Protein AF-A0AAU9IAW3-F1 (afdb_monomer)

Mean predicted aligned error: 14.08 Å

Structure (mmCIF, N/CA/C/O backbone):
data_AF-A0AAU9IAW3-F1
#
_entry.id   AF-A0AAU9IAW3-F1
#
loop_
_atom_site.group_PDB
_atom_site.id
_atom_site.type_symbol
_atom_site.label_atom_id
_atom_site.label_alt_id
_atom_site.label_comp_id
_atom_site.label_asym_id
_atom_site.label_entity_id
_atom_site.label_seq_id
_atom_site.pdbx_PDB_ins_code
_atom_site.Cartn_x
_atom_site.Cartn_y
_atom_site.Cartn_z
_atom_site.occupancy
_atom_site.B_iso_or_equiv
_atom_site.auth_seq_id
_atom_site.auth_comp_id
_atom_site.auth_asym_id
_atom_site.auth_atom_id
_atom_site.pdbx_PDB_model_num
ATOM 1 N N . MET A 1 1 ? 11.447 -13.764 11.258 1.00 43.62 1 MET A N 1
ATOM 2 C CA . MET A 1 1 ? 10.680 -13.722 9.987 1.00 43.62 1 MET A CA 1
ATOM 3 C C . MET A 1 1 ? 11.440 -12.984 8.885 1.00 43.62 1 MET A C 1
ATOM 5 O O . MET A 1 1 ? 11.682 -13.593 7.856 1.00 43.62 1 MET A O 1
ATOM 9 N N . LEU A 1 2 ? 11.909 -11.750 9.123 1.00 33.25 2 LEU A N 1
ATOM 10 C CA . LEU A 1 2 ? 12.769 -10.991 8.192 1.00 33.25 2 LEU A CA 1
ATOM 11 C C . LEU A 1 2 ? 14.075 -11.715 7.809 1.00 33.25 2 LEU A C 1
ATOM 13 O O . LEU A 1 2 ? 14.436 -11.732 6.640 1.00 33.25 2 LEU A O 1
ATOM 17 N N . LEU A 1 3 ? 14.734 -12.399 8.754 1.00 39.84 3 LEU A N 1
ATOM 18 C CA . LEU A 1 3 ? 15.974 -13.137 8.463 1.00 39.84 3 LEU A CA 1
ATOM 19 C C . LEU A 1 3 ? 15.761 -14.319 7.496 1.00 39.84 3 LEU A C 1
ATOM 21 O O . LEU A 1 3 ? 16.549 -14.525 6.581 1.00 39.84 3 LEU A O 1
ATOM 25 N N . ASN A 1 4 ? 14.652 -15.053 7.646 1.00 42.66 4 ASN A N 1
ATOM 26 C CA . ASN A 1 4 ? 14.292 -16.148 6.735 1.00 42.66 4 ASN A CA 1
ATOM 27 C C . ASN A 1 4 ? 13.912 -15.629 5.342 1.00 42.66 4 ASN A C 1
ATOM 29 O O . ASN A 1 4 ? 14.132 -16.323 4.356 1.00 42.66 4 ASN A O 1
ATOM 33 N N . PHE A 1 5 ? 13.383 -14.405 5.258 1.00 49.00 5 PHE A N 1
ATOM 34 C CA . PHE A 1 5 ? 13.078 -13.736 3.996 1.00 49.00 5 PHE A CA 1
ATOM 35 C C . PHE A 1 5 ? 14.359 -13.294 3.265 1.00 49.00 5 PHE A C 1
ATOM 37 O O . PHE A 1 5 ? 14.495 -13.544 2.073 1.00 49.00 5 PHE A O 1
ATOM 44 N N . ILE A 1 6 ? 15.350 -12.758 3.988 1.00 57.38 6 ILE A N 1
ATOM 45 C CA . ILE A 1 6 ? 16.665 -12.392 3.426 1.00 57.38 6 ILE A CA 1
ATOM 46 C C . ILE A 1 6 ? 17.441 -13.639 2.963 1.00 57.38 6 ILE A C 1
ATOM 48 O O . ILE A 1 6 ? 18.022 -13.648 1.881 1.00 57.38 6 ILE A O 1
ATOM 52 N N . ILE A 1 7 ? 17.411 -14.728 3.740 1.00 61.44 7 ILE A N 1
ATOM 53 C CA . ILE A 1 7 ? 18.044 -16.002 3.350 1.00 61.44 7 ILE A CA 1
ATOM 54 C C . ILE A 1 7 ? 17.347 -16.612 2.121 1.00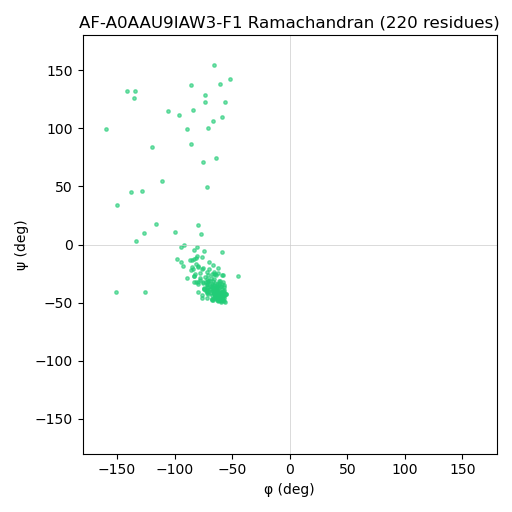 61.44 7 ILE A C 1
ATOM 56 O O . ILE A 1 7 ? 18.011 -17.202 1.264 1.00 61.44 7 ILE A O 1
ATOM 60 N N . PHE A 1 8 ? 16.026 -16.450 2.000 1.00 64.12 8 PHE A N 1
ATOM 61 C CA . PHE A 1 8 ? 15.272 -16.874 0.821 1.00 64.12 8 PHE A CA 1
ATOM 62 C C . PHE A 1 8 ? 15.682 -16.083 -0.430 1.00 64.12 8 PHE A C 1
ATOM 64 O O . PHE A 1 8 ? 15.975 -16.706 -1.447 1.00 64.12 8 PHE A O 1
ATOM 71 N N . GLU A 1 9 ? 15.805 -14.754 -0.335 1.00 60.28 9 GLU A N 1
ATOM 72 C CA . GLU A 1 9 ? 16.269 -13.866 -1.419 1.00 60.28 9 GLU A CA 1
ATOM 73 C C . GLU A 1 9 ? 17.670 -14.246 -1.932 1.00 60.28 9 GLU A C 1
ATOM 75 O O . GLU A 1 9 ? 17.872 -14.441 -3.133 1.00 60.28 9 GLU A O 1
ATOM 80 N N . ILE A 1 10 ? 18.629 -14.474 -1.025 1.00 63.25 10 ILE A N 1
ATOM 81 C CA . ILE A 1 10 ? 20.007 -14.849 -1.395 1.00 63.25 10 ILE A CA 1
ATOM 82 C C . ILE A 1 10 ? 20.042 -16.210 -2.111 1.00 63.25 10 ILE A C 1
ATOM 84 O O . ILE A 1 10 ? 20.788 -16.404 -3.076 1.00 63.25 10 ILE A O 1
ATOM 88 N N . LYS A 1 11 ? 19.218 -17.170 -1.669 1.00 63.62 11 LYS A N 1
ATOM 89 C CA . LYS A 1 11 ? 19.145 -18.505 -2.280 1.00 63.62 11 LYS A CA 1
ATOM 90 C C . LYS A 1 11 ? 18.445 -18.474 -3.643 1.00 63.62 11 LYS A C 1
ATOM 92 O O . LYS A 1 11 ? 18.824 -19.234 -4.535 1.00 63.62 11 LYS A O 1
ATOM 97 N N . TRP A 1 12 ? 17.474 -17.579 -3.822 1.00 51.69 12 TRP A N 1
ATOM 98 C CA . TRP A 1 12 ? 16.759 -17.378 -5.084 1.00 51.69 12 TRP A CA 1
ATOM 99 C C . TRP A 1 12 ? 17.643 -16.722 -6.154 1.00 51.69 12 TRP A C 1
ATOM 101 O O . TRP A 1 12 ? 17.655 -17.176 -7.299 1.00 51.69 12 TRP A O 1
ATOM 111 N N . TYR A 1 13 ? 18.462 -15.737 -5.767 1.00 47.00 13 TYR A N 1
ATOM 112 C CA . TYR A 1 13 ? 19.412 -15.041 -6.647 1.00 47.00 13 TYR A CA 1
ATOM 113 C C . TYR A 1 13 ? 20.416 -15.991 -7.326 1.00 47.00 13 TYR A C 1
ATOM 115 O O . TYR A 1 13 ? 20.780 -15.821 -8.489 1.00 47.00 13 TYR A O 1
ATOM 123 N N . LYS A 1 14 ? 20.836 -17.050 -6.620 1.00 51.84 14 LYS A N 1
ATOM 124 C CA . LYS A 1 14 ? 21.802 -18.033 -7.137 1.00 51.84 14 LYS A CA 1
ATOM 125 C C . LYS A 1 14 ? 21.193 -19.012 -8.154 1.00 51.84 14 LYS A C 1
ATOM 127 O O . LYS A 1 14 ? 21.923 -19.596 -8.949 1.00 51.84 14 LYS A O 1
ATOM 132 N N . ILE A 1 15 ? 19.868 -19.179 -8.152 1.00 53.34 15 ILE A N 1
ATOM 133 C CA . ILE A 1 15 ? 19.137 -20.126 -9.012 1.00 53.34 15 ILE A CA 1
ATOM 134 C C . ILE A 1 15 ? 18.724 -19.504 -10.355 1.00 53.34 15 ILE A C 1
ATOM 136 O O . ILE A 1 15 ? 18.657 -20.204 -11.366 1.00 53.34 15 ILE A O 1
ATOM 140 N N . THR A 1 16 ? 18.498 -18.192 -10.407 1.00 50.12 16 THR A N 1
ATOM 141 C CA . THR A 1 16 ? 18.016 -17.498 -11.613 1.00 50.12 16 THR A CA 1
ATOM 142 C C . THR A 1 16 ? 19.099 -17.157 -12.638 1.00 50.12 16 THR A C 1
ATOM 144 O O . THR A 1 16 ? 18.772 -16.936 -13.803 1.00 50.12 16 THR A O 1
ATOM 147 N N . SER A 1 17 ? 20.381 -17.189 -12.261 1.00 47.53 17 SER A N 1
ATOM 148 C CA . SER A 1 17 ? 21.512 -16.860 -13.149 1.00 47.53 17 SER A CA 1
ATOM 149 C C . SER A 1 17 ? 21.726 -17.864 -14.307 1.00 47.53 17 SER A C 1
ATOM 151 O O . SER A 1 17 ? 22.209 -17.499 -15.375 1.00 47.53 17 SER A O 1
ATOM 153 N N . SER A 1 18 ? 21.302 -19.128 -14.169 1.00 52.31 18 SER A N 1
ATOM 154 C CA . SER A 1 18 ? 21.698 -20.203 -15.105 1.00 52.31 18 SER A CA 1
ATOM 155 C C . SER A 1 18 ? 20.744 -20.440 -16.298 1.00 52.31 18 SER A C 1
ATOM 157 O O . SER A 1 18 ? 20.995 -21.279 -17.157 1.00 52.31 18 SER A O 1
ATOM 159 N N . TYR A 1 19 ? 19.640 -19.697 -16.408 1.00 49.28 19 TYR A N 1
ATOM 160 C CA . TYR A 1 19 ? 18.479 -20.116 -17.211 1.00 49.28 19 TYR A CA 1
ATOM 161 C C . TYR A 1 19 ? 17.997 -19.044 -18.220 1.00 49.28 19 TYR A C 1
ATOM 163 O O . TYR A 1 19 ? 16.810 -18.745 -18.343 1.00 49.28 19 TYR A O 1
ATOM 171 N N . SER A 1 20 ? 18.926 -18.432 -18.962 1.00 64.00 20 SER A N 1
ATOM 172 C CA . SER A 1 20 ? 18.731 -17.082 -19.533 1.00 64.00 20 SER A CA 1
ATOM 173 C C . SER A 1 20 ? 17.985 -16.953 -20.887 1.00 64.00 20 SER A C 1
ATOM 175 O O . SER A 1 20 ? 17.517 -15.864 -21.213 1.00 64.00 20 SER A O 1
ATOM 177 N N . TYR A 1 21 ? 17.752 -18.008 -21.682 1.00 48.78 21 TYR A N 1
ATOM 178 C CA . TYR A 1 21 ? 17.1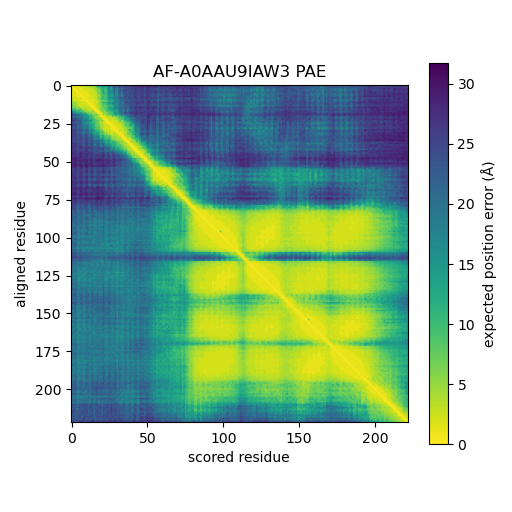23 -17.828 -23.020 1.00 48.78 21 TYR A CA 1
ATOM 179 C C . TYR A 1 21 ? 15.865 -18.665 -23.287 1.00 48.78 21 TYR A C 1
ATOM 181 O O . TYR A 1 21 ? 14.875 -18.130 -23.787 1.00 48.78 21 TYR A O 1
ATOM 189 N N . LYS A 1 22 ? 15.807 -19.943 -22.883 1.00 47.16 22 LYS A N 1
ATOM 190 C CA . LYS A 1 22 ? 14.588 -20.769 -23.068 1.00 47.16 22 LYS A CA 1
ATOM 191 C C . LYS A 1 22 ? 13.417 -20.347 -22.173 1.00 47.16 22 LYS A C 1
ATOM 193 O O . LYS A 1 22 ? 12.261 -20.635 -22.491 1.00 47.16 22 LYS A O 1
ATOM 198 N N . ILE A 1 23 ? 13.698 -19.642 -21.078 1.00 54.25 23 ILE A N 1
ATOM 199 C CA . ILE A 1 23 ? 12.670 -19.162 -20.160 1.00 54.25 23 ILE A CA 1
ATOM 200 C C . ILE A 1 23 ? 12.046 -17.850 -20.625 1.00 54.25 23 ILE A C 1
ATOM 202 O O . ILE A 1 23 ? 10.857 -17.714 -20.411 1.00 54.25 23 ILE A O 1
ATOM 206 N N . LYS A 1 24 ? 12.705 -16.964 -21.387 1.00 48.34 24 LYS A N 1
ATOM 207 C CA . LYS A 1 24 ? 12.058 -15.727 -21.888 1.00 48.34 24 LYS A CA 1
ATOM 208 C C . LYS A 1 24 ? 10.767 -16.007 -22.687 1.00 48.34 24 LYS A C 1
ATOM 210 O O . LYS A 1 24 ? 9.734 -15.396 -22.424 1.00 48.34 24 LYS A O 1
ATOM 215 N N . ALA A 1 25 ? 10.764 -17.019 -23.562 1.00 52.12 25 ALA A N 1
ATOM 216 C CA . ALA A 1 25 ? 9.574 -17.413 -24.333 1.00 52.12 25 ALA A CA 1
ATOM 217 C C . ALA A 1 25 ? 8.520 -18.181 -23.505 1.00 52.12 25 ALA A C 1
ATOM 219 O O . ALA A 1 25 ? 7.314 -18.046 -23.735 1.00 52.12 25 ALA A O 1
ATOM 220 N N . ARG A 1 26 ? 8.954 -18.979 -22.517 1.00 53.78 26 ARG A N 1
ATOM 221 C CA . ARG A 1 26 ? 8.043 -19.683 -21.598 1.00 53.78 26 ARG A CA 1
ATOM 222 C C . ARG A 1 26 ? 7.483 -18.764 -20.515 1.00 53.78 26 ARG A C 1
ATOM 224 O O . ARG A 1 26 ? 6.345 -18.978 -20.125 1.00 53.78 26 ARG A O 1
ATOM 231 N N . LEU A 1 27 ? 8.214 -17.735 -20.087 1.00 46.06 27 LEU A N 1
ATOM 232 C CA . LEU A 1 27 ? 7.797 -16.765 -19.081 1.00 46.06 27 LEU A CA 1
ATOM 233 C C . LEU A 1 27 ? 6.866 -15.717 -19.679 1.00 46.06 27 LEU A C 1
ATOM 235 O O . LEU A 1 27 ? 5.932 -15.355 -18.997 1.00 46.06 27 LEU A O 1
ATOM 239 N N . ILE A 1 28 ? 7.000 -15.321 -20.952 1.00 54.69 28 ILE A N 1
ATOM 240 C CA . ILE A 1 28 ? 5.956 -14.543 -21.656 1.00 54.69 28 ILE A CA 1
ATOM 241 C C . ILE A 1 28 ? 4.661 -15.362 -21.785 1.00 54.69 28 ILE A C 1
ATOM 243 O O . ILE A 1 28 ? 3.568 -14.846 -21.541 1.00 54.69 28 ILE A O 1
ATOM 247 N N . LYS A 1 29 ? 4.767 -16.669 -22.080 1.00 49.44 29 LYS A N 1
ATOM 248 C CA . LYS A 1 29 ? 3.614 -17.584 -22.030 1.00 49.44 29 LYS A CA 1
ATOM 249 C C . LYS A 1 29 ? 3.073 -17.736 -20.606 1.00 49.44 29 LYS A C 1
ATOM 251 O O . LYS A 1 29 ? 1.862 -17.686 -20.441 1.00 49.44 29 LYS A O 1
ATOM 256 N N . LEU A 1 30 ? 3.920 -17.843 -19.580 1.00 47.34 30 LEU A N 1
ATOM 257 C CA . LEU A 1 30 ? 3.506 -17.944 -18.175 1.00 47.34 30 LEU A CA 1
ATOM 258 C C . LEU A 1 30 ? 2.988 -16.624 -17.601 1.00 47.34 30 LEU A C 1
ATOM 260 O O . LEU A 1 30 ? 2.106 -16.668 -16.765 1.00 47.34 30 LEU A O 1
ATOM 264 N N . PHE A 1 31 ? 3.428 -15.465 -18.085 1.00 45.28 31 PHE A N 1
ATOM 265 C CA . PHE A 1 31 ? 2.862 -14.156 -17.754 1.00 45.28 31 PHE A CA 1
ATOM 266 C C . PHE A 1 31 ? 1.492 -14.004 -18.416 1.00 45.28 31 PHE A C 1
ATOM 268 O O . PHE A 1 31 ? 0.551 -13.533 -17.780 1.00 45.28 31 PHE A O 1
ATOM 275 N N . SER A 1 32 ? 1.333 -14.540 -19.636 1.00 46.69 32 SER A N 1
ATOM 276 C CA . SER A 1 32 ? 0.016 -14.816 -20.215 1.00 46.69 32 SER A CA 1
ATOM 277 C C . SER A 1 32 ? -0.800 -15.793 -19.364 1.00 46.69 32 SER A C 1
ATOM 279 O O . SER A 1 32 ? -1.999 -15.567 -19.272 1.00 46.69 32 SER A O 1
ATOM 281 N N . TYR A 1 33 ? -0.199 -16.801 -18.704 1.00 41.78 33 TYR A N 1
ATOM 282 C CA . TYR A 1 33 ? -0.879 -17.738 -17.787 1.00 41.78 33 TYR A CA 1
ATOM 283 C C . TYR A 1 33 ? -1.175 -17.175 -16.385 1.00 41.78 33 TYR A C 1
ATOM 285 O O . TYR A 1 33 ? -2.199 -17.530 -15.817 1.00 41.78 33 TYR A O 1
ATOM 293 N N . SER A 1 34 ? -0.388 -16.241 -15.852 1.00 41.09 34 SER A N 1
ATOM 294 C CA . SER A 1 34 ? -0.680 -15.514 -14.608 1.00 41.09 34 SER A CA 1
ATOM 295 C C . SER A 1 34 ? -1.777 -14.472 -14.843 1.00 41.09 34 SER A C 1
ATOM 297 O O . SER A 1 34 ? -2.711 -14.380 -14.049 1.00 41.09 34 SER A O 1
ATOM 299 N N . PHE A 1 35 ? -1.790 -13.814 -16.013 1.00 41.25 35 PHE A N 1
ATOM 300 C CA . PHE A 1 35 ? -2.990 -13.136 -16.527 1.00 41.25 35 PHE A CA 1
ATOM 301 C C . PHE A 1 35 ? -4.130 -14.124 -16.847 1.00 41.25 35 PHE A C 1
ATOM 303 O O . PHE A 1 35 ? -5.301 -13.752 -16.787 1.00 41.25 35 PHE A O 1
ATOM 310 N N . PHE A 1 36 ? -3.831 -15.397 -17.139 1.00 37.56 36 PHE A N 1
ATOM 311 C CA . PHE A 1 36 ? -4.834 -16.451 -17.337 1.00 37.56 36 PHE A CA 1
ATOM 312 C C . PHE A 1 36 ? -5.380 -17.018 -16.022 1.00 37.56 36 PHE A C 1
ATOM 314 O O . PHE A 1 36 ? -6.481 -17.546 -16.035 1.00 37.56 36 PHE A O 1
ATOM 321 N N . CYS A 1 37 ? -4.697 -16.841 -14.891 1.00 35.31 37 CYS A N 1
ATOM 322 C CA . CYS A 1 37 ? -5.239 -17.108 -13.557 1.00 35.31 37 CYS A CA 1
ATOM 323 C C . CYS A 1 37 ? -6.142 -15.948 -13.079 1.00 35.31 37 CYS A C 1
ATOM 325 O O . CYS A 1 37 ? -7.035 -16.139 -12.257 1.00 35.31 37 CYS A O 1
ATOM 327 N N . VAL A 1 38 ? -6.013 -14.767 -13.704 1.00 39.00 38 VAL A N 1
ATOM 328 C CA . VAL A 1 38 ? -6.994 -13.664 -13.640 1.00 39.00 38 VAL A CA 1
ATOM 329 C C . VAL A 1 38 ? -8.122 -13.816 -14.686 1.00 39.00 38 VAL A C 1
ATOM 331 O O . VAL A 1 38 ? -9.226 -13.306 -14.488 1.00 39.00 38 VAL A O 1
ATOM 334 N N . LYS A 1 39 ? -7.932 -14.576 -15.777 1.00 33.34 39 LYS A N 1
ATOM 335 C CA . LYS A 1 39 ? -9.000 -14.845 -16.767 1.00 33.34 39 LYS A CA 1
ATOM 336 C C . LYS A 1 39 ? -10.236 -15.591 -16.241 1.00 33.34 39 LYS A C 1
ATOM 338 O O . LYS A 1 39 ? -11.313 -15.238 -16.727 1.00 33.34 39 LYS A O 1
ATOM 343 N N . PRO A 1 40 ? -10.192 -16.544 -15.285 1.00 39.41 40 PRO A N 1
ATOM 344 C CA . PRO A 1 40 ? -11.424 -17.104 -14.733 1.00 39.41 40 PRO A CA 1
ATOM 345 C C . PRO A 1 40 ? -12.228 -16.057 -13.950 1.00 39.41 40 PRO A C 1
ATOM 347 O O . PRO A 1 40 ? -13.448 -16.163 -13.898 1.00 39.41 40 PRO A O 1
ATOM 350 N N . TYR A 1 41 ? -11.589 -14.995 -13.443 1.00 39.75 41 TYR A N 1
ATOM 351 C CA . TYR A 1 41 ? -12.274 -13.889 -12.764 1.00 39.75 41 TYR A CA 1
ATOM 352 C C . TYR A 1 41 ? -12.872 -12.845 -13.723 1.00 39.75 41 TYR A C 1
ATOM 354 O O . TYR A 1 41 ? -13.871 -12.211 -13.393 1.00 39.75 41 TYR A O 1
ATOM 362 N N . LEU A 1 42 ? -12.332 -12.705 -14.937 1.00 41.81 42 LEU A N 1
ATOM 363 C CA . LEU A 1 42 ? -12.903 -11.853 -15.994 1.00 41.81 42 LEU A CA 1
ATOM 364 C C . LEU A 1 42 ? -14.030 -12.531 -16.790 1.00 41.81 42 LEU A C 1
ATOM 366 O O . LEU A 1 42 ? -14.759 -11.853 -17.509 1.00 41.81 42 LEU A O 1
ATOM 370 N N . LYS A 1 43 ? -14.219 -13.850 -16.649 1.00 37.12 43 LYS A N 1
ATOM 371 C CA . LYS A 1 43 ? -15.255 -14.607 -17.376 1.00 37.12 43 LYS A CA 1
ATOM 372 C C . LYS A 1 43 ? -16.674 -14.412 -16.813 1.00 37.12 43 LYS A C 1
ATOM 374 O O . LYS A 1 43 ? -17.635 -14.763 -17.487 1.00 37.12 43 LYS A O 1
ATOM 379 N N . PHE A 1 44 ? -16.806 -13.789 -15.638 1.00 43.91 44 PHE A N 1
ATOM 380 C CA . PHE A 1 44 ? -18.085 -13.319 -15.082 1.00 43.91 44 PHE A CA 1
ATOM 381 C C . PHE A 1 44 ? -18.387 -11.841 -15.390 1.00 43.91 44 PHE A C 1
ATOM 383 O O . PHE A 1 44 ? -19.459 -11.347 -15.039 1.00 43.91 44 PHE A O 1
ATOM 390 N N . TYR A 1 45 ? -17.484 -11.124 -16.072 1.00 41.81 45 TYR A N 1
ATOM 391 C CA . TYR A 1 45 ? -17.757 -9.768 -16.541 1.00 41.81 45 TYR A CA 1
ATOM 392 C C . TYR A 1 45 ? -18.387 -9.839 -17.937 1.00 41.81 45 TYR A C 1
ATOM 394 O O . TYR A 1 45 ? -17.719 -10.070 -18.945 1.00 41.81 45 TYR A O 1
ATOM 402 N N . ASN A 1 46 ? -19.715 -9.722 -17.964 1.00 42.12 46 ASN A N 1
ATOM 403 C CA . ASN A 1 46 ? -20.560 -9.912 -19.136 1.00 42.12 46 ASN A CA 1
ATOM 404 C C . ASN A 1 46 ? -20.092 -9.084 -20.358 1.00 42.12 46 ASN A C 1
ATOM 406 O O . ASN A 1 46 ? -19.635 -7.942 -20.264 1.00 42.12 46 ASN A O 1
ATOM 410 N N . LYS A 1 47 ? -20.228 -9.712 -21.525 1.00 43.28 47 LYS A N 1
ATOM 411 C CA . LYS A 1 47 ? -19.676 -9.425 -22.855 1.00 43.28 47 LYS A CA 1
ATOM 412 C C . LYS A 1 47 ? -20.313 -8.193 -23.527 1.00 43.28 47 LYS A C 1
ATOM 414 O O . LYS A 1 47 ? -20.738 -8.282 -24.676 1.00 43.28 47 LYS A O 1
ATOM 419 N N . LYS A 1 48 ? -20.417 -7.040 -22.844 1.00 42.72 48 LYS A N 1
ATOM 420 C CA . LYS A 1 48 ? -21.069 -5.847 -23.435 1.00 42.72 48 LYS A CA 1
ATOM 421 C C . LYS A 1 48 ? -20.579 -4.463 -22.985 1.00 42.72 48 LYS A C 1
ATOM 423 O O . LYS A 1 48 ? -21.366 -3.526 -22.964 1.00 42.72 48 LYS A O 1
ATOM 428 N N . SER A 1 49 ? -19.295 -4.266 -22.682 1.00 44.62 49 SER A N 1
ATOM 429 C CA . SER A 1 49 ? -18.739 -2.899 -22.691 1.00 44.62 49 SER A CA 1
ATOM 430 C C . SER A 1 49 ? -17.221 -2.906 -22.823 1.00 44.62 49 SER A C 1
ATOM 432 O O . SER A 1 49 ? -16.502 -3.142 -21.857 1.00 44.62 49 SER A O 1
ATOM 434 N N . LYS A 1 50 ? -16.725 -2.685 -24.044 1.00 48.25 50 LYS A N 1
ATOM 435 C CA . LYS A 1 50 ? -15.292 -2.748 -24.377 1.00 48.25 50 LYS A CA 1
ATOM 436 C C . LYS A 1 50 ? -14.697 -1.414 -24.846 1.00 48.25 50 LYS A C 1
ATOM 438 O O . LYS A 1 50 ? -13.637 -1.430 -25.456 1.00 48.25 50 LYS A O 1
ATOM 443 N N . LYS A 1 51 ? -15.343 -0.264 -24.594 1.00 48.28 51 LYS A N 1
ATOM 444 C CA . LYS A 1 51 ? -14.860 1.030 -25.134 1.00 48.28 51 LYS A CA 1
ATOM 445 C C . LYS A 1 51 ? -14.781 2.233 -24.178 1.00 48.28 51 LYS A C 1
ATOM 447 O O . LYS A 1 51 ? -14.344 3.284 -24.619 1.00 48.28 51 LYS A O 1
ATOM 452 N N . TYR A 1 52 ? -15.079 2.099 -22.879 1.00 43.41 52 TYR A N 1
ATOM 453 C CA . TYR A 1 52 ? -15.004 3.233 -21.926 1.00 43.41 52 TYR A CA 1
ATOM 454 C C . TYR A 1 52 ? -14.387 2.861 -20.561 1.00 43.41 52 TYR A C 1
ATOM 456 O O . TYR A 1 52 ? -14.915 3.207 -19.504 1.00 43.41 52 TYR A O 1
ATOM 464 N N . LEU A 1 53 ? -13.269 2.126 -20.577 1.00 52.44 53 LEU A N 1
ATOM 465 C CA . LEU A 1 53 ? -12.658 1.504 -19.390 1.00 52.44 53 LEU A CA 1
ATOM 466 C C . LEU A 1 53 ? -11.754 2.437 -18.548 1.00 52.44 53 LEU A C 1
ATOM 468 O O . LEU A 1 53 ? -11.308 2.030 -17.484 1.00 52.44 53 LEU A O 1
ATOM 472 N N . ASN A 1 54 ? -11.500 3.685 -18.956 1.00 61.25 54 ASN A N 1
ATOM 473 C CA . ASN A 1 54 ? -10.327 4.409 -18.432 1.00 61.25 54 ASN A CA 1
ATOM 474 C C . ASN A 1 54 ? -10.561 5.396 -17.273 1.00 61.25 54 ASN A C 1
ATOM 476 O O . ASN A 1 54 ? -9.592 5.799 -16.645 1.00 61.25 54 ASN A O 1
ATOM 480 N N . PHE A 1 55 ? -11.793 5.776 -16.915 1.00 50.72 55 PHE A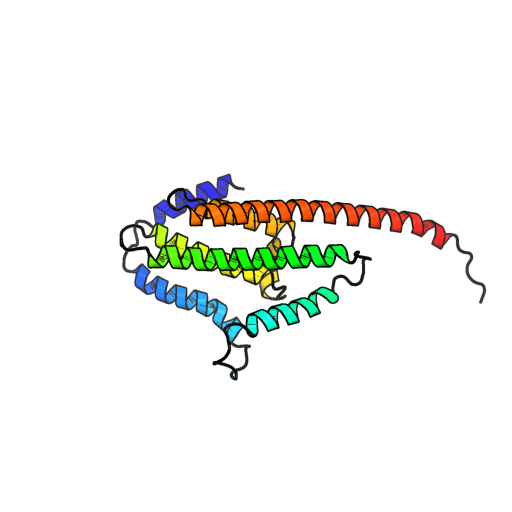 N 1
ATOM 481 C CA . PHE A 1 55 ? -11.982 6.706 -15.777 1.00 50.72 55 PHE A CA 1
ATOM 482 C C . PHE A 1 55 ? -13.311 6.532 -15.047 1.00 50.72 55 PHE A C 1
ATOM 484 O O . PHE A 1 55 ? -13.366 6.493 -13.818 1.00 50.72 55 PHE A O 1
ATOM 491 N N . ARG A 1 56 ? -14.399 6.312 -15.796 1.00 55.38 56 ARG A N 1
ATOM 492 C CA . ARG A 1 56 ? -15.714 6.025 -15.208 1.00 55.38 56 ARG A CA 1
ATOM 493 C C . ARG A 1 56 ? -15.741 4.723 -14.422 1.00 55.38 56 ARG A C 1
ATOM 495 O O . ARG A 1 56 ? -16.534 4.634 -13.502 1.00 55.38 56 ARG A O 1
ATOM 502 N N . PHE A 1 57 ? -14.876 3.756 -14.729 1.00 59.62 57 PHE A N 1
ATOM 503 C CA . PHE A 1 57 ? -14.768 2.524 -13.949 1.00 59.62 57 PHE A CA 1
ATOM 504 C C . PHE A 1 57 ? -14.137 2.773 -12.581 1.00 59.62 57 PHE A C 1
ATOM 506 O O . PHE A 1 57 ? -14.660 2.300 -11.585 1.00 59.62 57 PHE A O 1
ATOM 513 N N . ILE A 1 58 ? -13.077 3.583 -12.513 1.00 58.44 58 ILE A N 1
ATOM 514 C CA . ILE A 1 58 ? -12.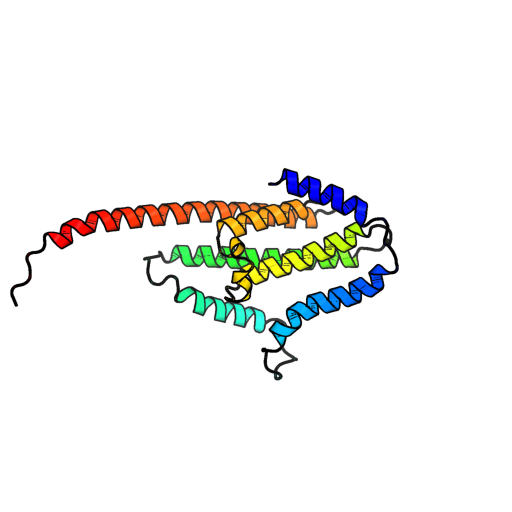457 3.985 -11.244 1.00 58.44 58 ILE A CA 1
ATOM 515 C C . ILE A 1 58 ? -13.445 4.833 -10.439 1.00 58.44 58 ILE A C 1
ATOM 517 O O . ILE A 1 58 ? -13.661 4.559 -9.264 1.00 58.44 58 ILE A O 1
ATOM 521 N N . LEU A 1 59 ? -14.137 5.786 -11.075 1.00 57.88 59 LEU A N 1
ATOM 522 C CA . LEU A 1 59 ? -15.145 6.616 -10.410 1.00 57.88 59 LEU A CA 1
ATOM 523 C C . LEU A 1 59 ? -16.392 5.817 -9.983 1.00 57.88 59 LEU A C 1
ATOM 525 O O . LEU A 1 59 ? -16.957 6.074 -8.923 1.00 57.88 59 LEU A O 1
ATOM 529 N N . ALA A 1 60 ? -16.826 4.838 -10.783 1.00 61.25 60 ALA A N 1
ATOM 530 C CA . ALA A 1 60 ? -17.932 3.939 -10.459 1.00 61.25 60 ALA A CA 1
ATOM 531 C C . ALA A 1 60 ? -17.534 2.940 -9.372 1.00 61.25 60 ALA A C 1
ATOM 533 O O . ALA A 1 60 ? -18.324 2.707 -8.468 1.00 61.25 60 ALA A O 1
ATOM 534 N N . CYS A 1 61 ? -16.307 2.416 -9.385 1.00 54.69 61 CYS A N 1
ATOM 535 C CA . CYS A 1 61 ? -15.760 1.603 -8.302 1.00 54.69 61 CYS A CA 1
ATOM 536 C C . CYS A 1 61 ? -15.608 2.422 -7.017 1.00 54.69 61 CYS A C 1
ATOM 538 O O . CYS A 1 61 ? -15.992 1.934 -5.959 1.00 54.69 61 CYS A O 1
ATOM 540 N N . LEU A 1 62 ? -15.154 3.679 -7.087 1.00 56.47 62 LEU A N 1
ATOM 541 C CA . LEU A 1 62 ? -15.143 4.606 -5.948 1.00 56.47 62 LEU A CA 1
ATOM 542 C C . LEU A 1 62 ? -16.568 4.855 -5.424 1.00 56.47 62 LEU A C 1
ATOM 544 O O . LEU A 1 62 ? -16.797 4.779 -4.216 1.00 56.47 62 LEU A O 1
ATOM 548 N N . ARG A 1 63 ? -17.555 5.067 -6.310 1.00 61.12 63 ARG A N 1
ATOM 549 C CA . ARG A 1 63 ? -18.977 5.223 -5.933 1.00 61.12 63 ARG A CA 1
ATOM 550 C C . ARG A 1 63 ? -19.588 3.947 -5.344 1.00 61.12 63 ARG A C 1
ATOM 552 O O . ARG A 1 63 ? -20.319 4.030 -4.364 1.00 61.12 63 ARG A O 1
ATOM 559 N N . LEU A 1 64 ? -19.278 2.770 -5.884 1.00 55.16 64 LEU A N 1
ATOM 560 C CA . LEU A 1 64 ? -19.769 1.483 -5.377 1.00 55.16 64 LEU A CA 1
ATOM 561 C C . LEU A 1 64 ? -19.094 1.104 -4.048 1.00 55.16 64 LEU A C 1
ATOM 563 O O . LEU A 1 64 ? -19.746 0.560 -3.157 1.00 55.16 64 LEU A O 1
ATOM 567 N N . CYS A 1 65 ? -17.818 1.458 -3.866 1.00 53.19 65 CYS A N 1
ATOM 568 C CA . CYS A 1 65 ? -17.088 1.276 -2.610 1.00 53.19 65 CYS A CA 1
ATOM 569 C C . CYS A 1 65 ? -17.625 2.200 -1.499 1.00 53.19 65 CYS A C 1
ATOM 571 O O . CYS A 1 6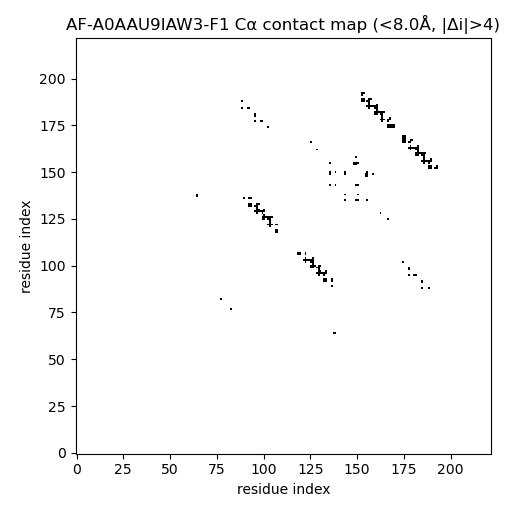5 ? -17.754 1.774 -0.345 1.00 53.19 65 CYS A O 1
ATOM 573 N N . LYS A 1 66 ? -18.049 3.426 -1.855 1.00 51.19 66 LYS A N 1
ATOM 574 C CA . LYS A 1 66 ? -18.763 4.339 -0.945 1.00 51.19 66 LYS A CA 1
ATOM 575 C C . LYS A 1 66 ? -20.038 3.704 -0.375 1.00 51.19 66 LYS A C 1
ATOM 577 O O . LYS A 1 66 ? -20.323 3.896 0.801 1.00 51.19 66 LYS A O 1
ATOM 582 N N . ASN A 1 67 ? -20.761 2.907 -1.169 1.00 47.44 67 ASN A N 1
ATOM 583 C CA . ASN A 1 67 ? -22.059 2.356 -0.766 1.00 47.44 67 ASN A CA 1
ATOM 584 C C . ASN A 1 67 ? -21.953 1.075 0.092 1.00 47.44 67 ASN A C 1
ATOM 586 O O . ASN A 1 67 ? -22.761 0.863 0.989 1.00 47.44 67 ASN A O 1
ATOM 590 N N . ARG A 1 68 ? -20.935 0.223 -0.123 1.00 49.25 68 ARG A N 1
ATOM 591 C CA . ARG A 1 68 ? -20.791 -1.055 0.616 1.00 49.25 68 ARG A CA 1
ATOM 592 C C . ARG A 1 68 ? -20.112 -0.914 1.986 1.00 49.25 68 ARG A C 1
ATOM 594 O O . ARG A 1 68 ? -20.415 -1.686 2.890 1.00 49.25 68 ARG A O 1
ATOM 601 N N . THR A 1 69 ? -19.253 0.091 2.173 1.00 48.88 69 THR A N 1
ATOM 602 C CA . THR A 1 69 ? -18.625 0.377 3.485 1.00 48.88 69 THR A CA 1
ATOM 603 C C . THR A 1 69 ? -19.658 0.858 4.522 1.00 48.88 69 THR A C 1
ATOM 605 O O . THR A 1 69 ? -19.423 0.775 5.722 1.00 48.88 69 THR A O 1
ATOM 608 N N . TYR A 1 70 ? -20.835 1.305 4.072 1.00 44.50 70 TYR A N 1
ATOM 609 C CA . TYR A 1 70 ? -21.900 1.808 4.939 1.00 44.50 70 TYR A CA 1
ATOM 610 C C . TYR A 1 70 ? -22.596 0.710 5.761 1.00 44.50 70 TYR A C 1
ATOM 612 O O . TYR A 1 70 ? -23.108 0.991 6.839 1.00 44.50 70 TYR A O 1
ATOM 620 N N . ASN A 1 71 ? -22.600 -0.541 5.284 1.00 43.88 71 ASN A N 1
ATOM 621 C CA . ASN A 1 71 ? -23.421 -1.593 5.892 1.00 43.88 71 ASN A CA 1
ATOM 622 C C . ASN A 1 71 ? -22.702 -2.420 6.971 1.00 43.88 71 ASN A C 1
ATOM 624 O O . ASN A 1 71 ? -23.371 -3.050 7.778 1.00 43.88 71 ASN A O 1
ATOM 628 N N . HIS A 1 72 ? -21.363 -2.409 7.025 1.00 46.25 72 HIS A N 1
ATOM 629 C CA . HIS A 1 72 ? -20.605 -3.159 8.045 1.00 46.25 72 HIS A CA 1
ATOM 630 C C . HIS A 1 72 ? -20.238 -2.309 9.278 1.00 46.25 72 HIS A C 1
ATOM 632 O O . HIS A 1 72 ? -19.904 -2.855 10.324 1.00 46.25 72 HIS A O 1
ATOM 638 N N . ASN A 1 73 ? -20.342 -0.980 9.190 1.00 45.56 73 ASN A N 1
ATOM 639 C CA . ASN A 1 73 ? -20.042 -0.069 10.303 1.00 45.56 73 ASN A CA 1
ATOM 640 C C . ASN A 1 73 ? -21.304 0.414 11.042 1.00 45.56 73 ASN A C 1
ATOM 642 O O . ASN A 1 73 ? -21.231 1.343 11.837 1.00 45.56 73 ASN A O 1
ATOM 646 N N . LYS A 1 74 ? -22.478 -0.178 10.785 1.00 39.41 74 LYS A N 1
ATOM 647 C CA . LYS A 1 74 ? -23.756 0.290 11.349 1.00 39.41 74 LYS A CA 1
ATOM 648 C C . LYS A 1 74 ? -24.006 -0.146 12.810 1.00 39.41 74 LYS A C 1
ATOM 650 O O . LYS A 1 74 ? -25.143 -0.078 13.251 1.00 39.41 74 LYS A O 1
ATOM 655 N N . MET A 1 75 ? -22.994 -0.585 13.566 1.00 44.56 75 MET A N 1
ATOM 656 C CA . MET A 1 75 ? -23.186 -1.016 14.968 1.00 44.56 75 MET A CA 1
ATOM 657 C C . MET A 1 75 ? -22.283 -0.340 16.006 1.00 44.56 75 MET A C 1
ATOM 659 O O . MET A 1 75 ? -22.313 -0.734 17.159 1.00 44.56 75 MET A O 1
ATOM 663 N N . VAL A 1 76 ? -21.543 0.711 15.650 1.00 51.09 76 VAL A N 1
ATOM 664 C CA . VAL A 1 76 ? -20.799 1.519 16.628 1.00 51.09 76 VAL A CA 1
ATOM 665 C C . VAL A 1 76 ? -20.899 2.986 16.217 1.00 51.09 76 VAL A C 1
ATOM 667 O O . VAL A 1 76 ? -20.715 3.309 15.041 1.00 51.09 76 VAL A O 1
ATOM 670 N N . GLY A 1 77 ? -21.234 3.872 17.157 1.00 45.09 77 GLY A N 1
ATOM 671 C CA . GLY A 1 77 ? -21.394 5.314 16.955 1.00 45.09 77 GLY A CA 1
ATOM 672 C C . GLY A 1 77 ? -20.089 6.011 16.554 1.00 45.09 77 GLY A C 1
ATOM 673 O O . GLY A 1 77 ? -19.474 6.714 17.349 1.00 45.09 77 GLY A O 1
ATOM 674 N N . GLN A 1 78 ? -19.650 5.832 15.307 1.00 52.84 78 GLN A N 1
ATOM 675 C CA . GLN A 1 78 ? -18.491 6.537 14.762 1.00 52.84 78 GLN A CA 1
ATOM 676 C C . GLN A 1 78 ? -18.843 7.998 14.471 1.00 52.84 78 GLN A C 1
ATOM 678 O O . GLN A 1 78 ? -19.824 8.286 13.773 1.00 52.84 78 GLN A O 1
ATOM 683 N N . SER A 1 79 ? -18.017 8.912 14.980 1.00 59.62 79 SER A N 1
ATOM 684 C CA . SER A 1 79 ? -18.158 10.349 14.761 1.00 59.62 79 SER A CA 1
ATOM 685 C C . SER A 1 79 ? -17.937 10.669 13.278 1.00 59.62 79 SER A C 1
ATOM 687 O O . SER A 1 79 ? -17.298 9.921 12.530 1.00 59.62 79 SER A O 1
ATOM 689 N N . LEU A 1 80 ? -18.522 11.772 12.805 1.00 67.31 80 LEU A N 1
ATOM 690 C CA . LEU A 1 80 ? -18.485 12.160 11.390 1.00 67.31 80 LEU A CA 1
ATOM 691 C C . LEU A 1 80 ? -17.044 12.331 10.858 1.00 67.31 80 LEU A C 1
ATOM 693 O O . LEU A 1 80 ? -16.801 12.131 9.663 1.00 67.31 80 LEU A O 1
ATOM 697 N N . ASP A 1 81 ? -16.100 12.655 11.743 1.00 74.69 81 ASP A N 1
ATOM 698 C CA . ASP A 1 81 ? -14.698 12.910 11.413 1.00 74.69 81 ASP A CA 1
ATOM 699 C C . ASP A 1 81 ? -13.932 11.638 11.016 1.00 74.69 81 ASP A C 1
ATOM 701 O O . ASP A 1 81 ? -13.185 11.661 10.033 1.00 74.69 81 ASP A O 1
ATOM 705 N N . ASP A 1 82 ? -14.211 10.485 11.636 1.00 78.12 82 ASP A N 1
ATOM 706 C CA . ASP A 1 82 ? -13.536 9.207 11.330 1.00 78.12 82 ASP A CA 1
ATOM 707 C C . ASP A 1 82 ? -13.714 8.784 9.864 1.00 78.12 82 ASP A C 1
ATOM 709 O O . ASP A 1 82 ? -12.825 8.203 9.223 1.00 78.12 82 ASP A O 1
ATOM 713 N N . LYS A 1 83 ? -14.885 9.101 9.297 1.00 81.50 83 LYS A N 1
ATOM 714 C CA . LYS A 1 83 ? -15.230 8.773 7.908 1.00 81.50 83 LYS A CA 1
ATOM 715 C C . LYS A 1 83 ? -14.391 9.582 6.923 1.00 81.50 83 LYS A C 1
ATOM 717 O O . LYS A 1 83 ? -13.986 9.039 5.892 1.00 81.50 83 LYS A O 1
ATOM 722 N N . ARG A 1 84 ? -14.125 10.858 7.230 1.00 85.88 84 ARG A N 1
ATOM 723 C CA . ARG A 1 84 ? -13.306 11.745 6.389 1.00 85.88 84 ARG A CA 1
ATOM 724 C C . ARG A 1 84 ? -11.855 11.279 6.385 1.00 85.88 84 ARG A C 1
ATOM 726 O O . ARG A 1 84 ? -11.294 11.103 5.306 1.00 85.88 84 ARG A O 1
ATOM 733 N N . PHE A 1 85 ? -11.296 10.972 7.555 1.00 87.25 85 PHE A N 1
ATOM 734 C CA . PHE A 1 85 ? -9.932 10.447 7.670 1.00 87.25 85 PHE A CA 1
ATOM 735 C C . PHE A 1 85 ? -9.755 9.116 6.943 1.00 87.25 85 PHE A C 1
ATOM 737 O O . PHE A 1 85 ? -8.831 8.964 6.146 1.00 87.25 85 PHE A O 1
ATOM 744 N N . THR A 1 86 ? -10.687 8.178 7.124 1.00 86.94 86 THR A N 1
ATOM 745 C CA . THR A 1 86 ? -10.644 6.895 6.410 1.00 86.94 86 THR A CA 1
ATOM 746 C C . THR A 1 86 ? -10.671 7.103 4.894 1.00 86.94 86 THR A C 1
ATOM 748 O O . THR A 1 86 ? -9.940 6.443 4.159 1.00 86.94 86 THR A O 1
ATOM 751 N N . LEU A 1 87 ? -11.499 8.029 4.401 1.00 88.19 87 LEU A N 1
ATOM 752 C CA . LEU A 1 87 ? -11.584 8.340 2.976 1.00 88.19 87 LEU A CA 1
ATOM 753 C C . LEU A 1 87 ? -10.286 8.963 2.445 1.00 88.19 87 LEU A C 1
ATOM 755 O O . LEU A 1 87 ? -9.836 8.565 1.372 1.00 88.19 87 LEU A O 1
ATOM 759 N N . LEU A 1 88 ? -9.667 9.878 3.192 1.00 91.12 88 LEU A N 1
ATOM 760 C CA . LEU A 1 88 ? -8.376 10.466 2.829 1.00 91.12 88 LEU A CA 1
ATOM 761 C C . LEU A 1 88 ? -7.295 9.388 2.708 1.00 91.12 88 LEU A C 1
ATOM 763 O O . LEU A 1 88 ? -6.649 9.290 1.668 1.00 91.12 88 LEU A O 1
ATOM 767 N N . MET A 1 89 ? -7.167 8.516 3.710 1.00 91.56 89 MET A N 1
ATOM 768 C CA . MET A 1 89 ? -6.185 7.424 3.709 1.00 91.56 89 MET A CA 1
ATOM 769 C C . MET A 1 89 ? -6.365 6.483 2.510 1.00 91.56 89 MET A C 1
ATOM 771 O O . MET A 1 89 ? -5.385 6.058 1.893 1.00 91.56 89 MET A O 1
ATOM 775 N N . LYS A 1 90 ? -7.619 6.208 2.120 1.00 92.44 90 LYS A N 1
ATOM 776 C CA . LYS A 1 90 ? -7.937 5.432 0.911 1.00 92.44 90 LYS A CA 1
ATOM 777 C C . LYS A 1 90 ? -7.486 6.137 -0.367 1.00 92.44 90 LYS A C 1
ATOM 779 O O . LYS A 1 90 ? -6.919 5.487 -1.240 1.00 92.44 90 LYS A O 1
ATOM 784 N N . ILE A 1 91 ? -7.727 7.444 -0.490 1.00 93.38 91 ILE 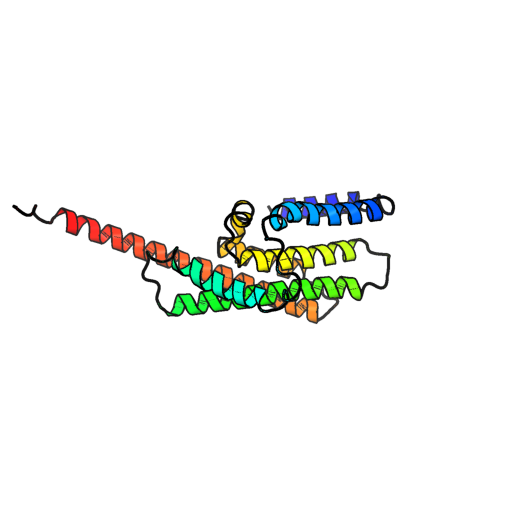A N 1
ATOM 785 C CA . ILE A 1 91 ? -7.293 8.222 -1.661 1.00 93.38 91 ILE A CA 1
ATOM 786 C C . ILE A 1 91 ? -5.766 8.206 -1.766 1.00 93.38 91 ILE A C 1
ATOM 788 O O . ILE A 1 91 ? -5.246 7.876 -2.829 1.00 93.38 91 ILE A O 1
ATOM 792 N N . PHE A 1 92 ? -5.054 8.480 -0.669 1.00 94.62 92 PHE A N 1
ATOM 793 C CA . PHE A 1 92 ? -3.590 8.434 -0.647 1.00 94.62 92 PHE A CA 1
ATOM 794 C C . PHE A 1 92 ? -3.046 7.047 -1.008 1.00 94.62 92 PHE A C 1
ATOM 796 O O . PHE A 1 92 ? -2.137 6.943 -1.824 1.00 94.62 92 PHE A O 1
ATOM 803 N N . SER A 1 93 ? -3.654 5.980 -0.488 1.00 94.38 93 SER A N 1
ATOM 804 C CA . SER A 1 93 ? -3.307 4.591 -0.826 1.00 94.38 93 SER A CA 1
ATOM 805 C C . SER A 1 93 ? -3.445 4.296 -2.324 1.00 94.38 93 SER A C 1
ATOM 807 O O . SER A 1 93 ? -2.532 3.737 -2.937 1.00 94.38 93 SER A O 1
ATOM 809 N N . VAL A 1 94 ? -4.539 4.743 -2.952 1.00 95.06 94 VAL A N 1
ATOM 810 C CA . VAL A 1 94 ? -4.734 4.596 -4.404 1.00 95.06 94 VAL A CA 1
ATOM 811 C C . VAL A 1 94 ? -3.707 5.412 -5.193 1.00 95.06 94 VAL A C 1
ATOM 813 O O . VAL A 1 94 ? -3.170 4.904 -6.175 1.00 95.06 94 VAL A O 1
ATOM 816 N N . LEU A 1 95 ? -3.404 6.643 -4.769 1.00 95.75 95 LEU A N 1
ATOM 817 C CA . LEU A 1 95 ? -2.389 7.485 -5.413 1.00 95.75 95 LEU A CA 1
ATOM 818 C C . LEU A 1 95 ? -0.997 6.846 -5.342 1.00 95.75 95 LEU A C 1
ATOM 820 O O . LEU A 1 95 ? -0.317 6.761 -6.362 1.00 95.75 95 LEU A O 1
ATOM 824 N N . CYS A 1 96 ? -0.608 6.323 -4.179 1.00 95.25 96 CYS A N 1
ATOM 825 C CA . CYS A 1 96 ? 0.631 5.570 -4.003 1.00 95.25 96 CYS A CA 1
ATOM 826 C C . CYS A 1 96 ? 0.671 4.320 -4.892 1.00 95.25 96 CYS A C 1
ATOM 828 O O . CYS A 1 96 ? 1.663 4.085 -5.578 1.00 95.25 96 CYS A O 1
ATOM 830 N N . GLY A 1 97 ? -0.419 3.547 -4.953 1.00 95.38 97 GLY A N 1
ATOM 831 C CA . GLY A 1 97 ? -0.521 2.378 -5.831 1.00 95.38 97 GLY A CA 1
ATOM 832 C C . GLY A 1 97 ? -0.366 2.722 -7.317 1.00 95.38 97 GLY A C 1
ATOM 833 O O . GLY A 1 97 ? 0.346 2.025 -8.038 1.00 95.38 97 GLY A O 1
ATOM 834 N N . LEU A 1 98 ? -0.968 3.825 -7.773 1.00 96.19 98 LEU A N 1
ATOM 835 C CA . LEU A 1 98 ? -0.781 4.336 -9.136 1.00 96.19 98 LEU A CA 1
ATOM 836 C C . LEU A 1 98 ? 0.661 4.798 -9.376 1.00 96.19 98 LEU A C 1
ATOM 838 O O . LEU A 1 98 ? 1.236 4.463 -10.411 1.00 96.19 98 LEU A O 1
ATOM 842 N N . GLY A 1 99 ? 1.258 5.500 -8.410 1.00 94.44 99 GLY A N 1
ATOM 843 C CA . GLY A 1 99 ? 2.662 5.910 -8.448 1.00 94.44 99 GLY A CA 1
ATOM 844 C C . GLY A 1 99 ? 3.609 4.722 -8.618 1.00 94.44 99 GLY A C 1
ATOM 845 O O . GLY A 1 99 ? 4.500 4.777 -9.458 1.00 94.44 99 GLY A O 1
ATOM 846 N N . MET A 1 100 ? 3.360 3.612 -7.916 1.00 95.69 100 MET A N 1
ATOM 847 C CA . MET A 1 100 ? 4.137 2.372 -8.051 1.00 95.69 100 MET A CA 1
ATOM 848 C C . MET A 1 100 ? 4.021 1.736 -9.442 1.00 95.69 100 MET A C 1
ATOM 850 O O . MET A 1 100 ? 5.012 1.245 -9.979 1.00 95.69 100 MET A O 1
ATOM 854 N N . ILE A 1 101 ? 2.829 1.755 -10.049 1.00 96.31 101 ILE A N 1
ATOM 855 C CA . ILE A 1 101 ? 2.637 1.240 -11.413 1.00 96.31 101 ILE A CA 1
ATOM 856 C C . ILE A 1 101 ? 3.411 2.101 -12.412 1.00 96.31 101 ILE A C 1
ATOM 858 O O . ILE A 1 101 ? 4.114 1.559 -13.261 1.00 96.31 101 ILE A O 1
ATOM 862 N N . ILE A 1 102 ? 3.312 3.430 -12.293 1.00 95.38 102 ILE A N 1
ATOM 863 C CA . ILE A 1 102 ? 4.054 4.366 -13.148 1.00 95.38 102 ILE A CA 1
ATOM 864 C C . ILE A 1 102 ? 5.557 4.143 -12.974 1.00 95.38 102 ILE A C 1
ATOM 866 O O . ILE A 1 102 ? 6.262 4.022 -13.970 1.00 95.38 102 ILE A O 1
ATOM 870 N N . LEU A 1 103 ? 6.033 3.999 -11.733 1.00 93.00 103 LEU A N 1
ATOM 871 C CA . LEU A 1 103 ? 7.433 3.712 -11.428 1.00 93.00 103 LEU A CA 1
ATOM 872 C C . LEU A 1 103 ? 7.917 2.436 -12.128 1.00 93.00 103 LEU A C 1
ATOM 874 O O . LEU A 1 103 ? 8.937 2.460 -12.807 1.00 93.00 103 LEU A O 1
ATOM 878 N N . GLY A 1 104 ? 7.165 1.338 -12.016 1.00 92.62 104 GLY A N 1
ATOM 879 C CA . GLY A 1 104 ? 7.515 0.074 -12.663 1.00 92.62 104 GLY A CA 1
ATOM 880 C C . GLY A 1 104 ? 7.541 0.163 -14.190 1.00 92.62 104 GLY A C 1
ATOM 881 O O . GLY A 1 104 ? 8.418 -0.425 -14.817 1.00 92.62 104 GLY A O 1
ATOM 882 N N . VAL A 1 105 ? 6.632 0.935 -14.796 1.00 92.75 105 VAL A N 1
ATOM 883 C CA . VAL A 1 105 ? 6.642 1.188 -16.247 1.00 92.75 105 VAL A CA 1
ATOM 884 C C . VAL A 1 105 ? 7.841 2.047 -16.650 1.00 92.75 105 VAL A C 1
ATOM 886 O O . VAL A 1 105 ? 8.482 1.734 -17.645 1.00 92.75 105 VAL A O 1
ATOM 889 N N . MET A 1 106 ? 8.186 3.082 -15.880 1.00 90.62 106 MET A N 1
ATOM 890 C CA . MET A 1 106 ? 9.366 3.908 -16.158 1.00 90.62 106 MET A CA 1
ATOM 891 C C . MET A 1 106 ? 10.650 3.080 -16.077 1.00 90.62 106 MET A C 1
ATOM 893 O O . MET A 1 106 ? 11.435 3.092 -17.018 1.00 90.62 106 MET A O 1
ATOM 897 N N . VAL A 1 107 ? 10.821 2.286 -15.014 1.00 88.31 107 VAL A N 1
ATOM 898 C CA . VAL A 1 107 ? 11.969 1.371 -14.871 1.00 88.31 107 VAL A CA 1
ATOM 899 C C . VAL A 1 107 ? 12.038 0.376 -16.032 1.00 88.31 107 VAL A C 1
ATOM 901 O O . VAL A 1 107 ? 13.126 0.002 -16.444 1.00 88.31 107 VAL A O 1
ATOM 904 N N . TYR A 1 108 ? 10.896 -0.035 -16.590 1.00 88.31 108 TYR A N 1
ATOM 905 C CA . TYR A 1 108 ? 10.857 -0.906 -17.764 1.00 88.31 108 TYR A CA 1
ATOM 906 C C . TYR A 1 108 ? 11.221 -0.190 -19.077 1.00 88.31 108 TYR A C 1
ATOM 908 O O . TYR A 1 108 ? 11.866 -0.794 -19.927 1.00 88.31 108 TYR A O 1
ATOM 916 N N . VAL A 1 109 ? 10.790 1.063 -19.270 1.00 87.62 109 VAL A N 1
ATOM 917 C CA . VAL A 1 109 ? 10.991 1.820 -20.523 1.00 87.62 109 VAL A CA 1
ATOM 918 C C . VAL A 1 109 ? 12.396 2.403 -20.630 1.00 87.62 109 VAL A C 1
ATOM 920 O O . VAL A 1 109 ? 12.980 2.334 -21.702 1.00 87.62 109 VAL A O 1
ATOM 923 N N . TYR A 1 110 ? 12.951 2.940 -19.542 1.00 83.00 110 TYR A N 1
ATOM 924 C CA . TYR A 1 110 ? 14.312 3.500 -19.516 1.00 83.00 110 TYR A CA 1
ATOM 925 C C . TYR A 1 110 ? 15.408 2.423 -19.455 1.00 83.00 110 TYR A 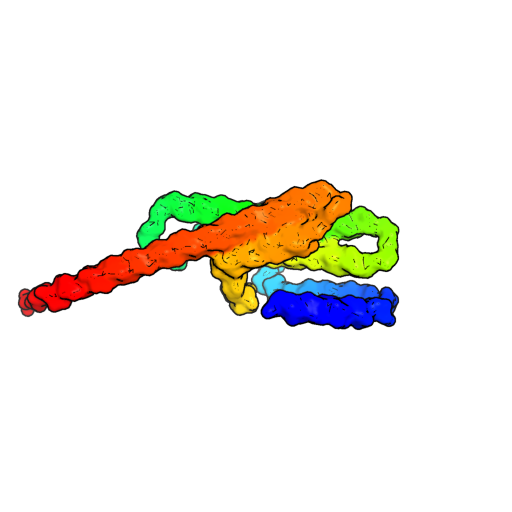C 1
ATOM 927 O O . TYR A 1 110 ? 16.581 2.720 -19.241 1.00 83.00 110 TYR A O 1
ATOM 935 N N . PHE A 1 111 ? 15.026 1.157 -19.613 1.00 72.38 111 PHE A N 1
ATOM 936 C CA . PHE A 1 111 ? 15.936 0.029 -19.599 1.00 72.38 111 PHE A CA 1
ATOM 937 C C . PHE A 1 111 ? 16.527 -0.200 -20.996 1.00 72.38 111 PHE A C 1
ATOM 939 O O . PHE A 1 111 ? 16.001 -0.994 -21.775 1.00 72.38 111 PHE A O 1
ATOM 946 N N . ASP A 1 112 ? 17.626 0.494 -21.300 1.00 65.31 112 ASP A N 1
ATOM 947 C CA . ASP A 1 112 ? 18.320 0.376 -22.593 1.00 65.31 112 ASP A CA 1
ATOM 948 C C . ASP A 1 112 ? 19.315 -0.802 -22.648 1.00 65.31 112 ASP A C 1
ATOM 950 O O . ASP A 1 112 ? 19.608 -1.318 -23.728 1.00 65.31 112 ASP A O 1
ATOM 954 N N . ASP A 1 113 ? 19.784 -1.305 -21.498 1.00 64.50 113 ASP A N 1
ATOM 955 C CA . ASP A 1 113 ? 20.802 -2.361 -21.441 1.00 64.50 113 ASP A CA 1
ATOM 956 C C . ASP A 1 113 ? 20.239 -3.734 -21.050 1.00 64.50 113 ASP A C 1
ATOM 958 O O . ASP A 1 113 ? 19.853 -3.990 -19.914 1.00 64.50 113 ASP A O 1
ATOM 962 N N . ILE A 1 114 ? 20.310 -4.693 -21.977 1.00 55.09 114 ILE A N 1
ATOM 963 C CA . ILE A 1 114 ? 19.821 -6.088 -21.877 1.00 55.09 114 ILE A CA 1
ATOM 964 C C . ILE A 1 114 ? 20.455 -6.892 -20.704 1.00 55.09 114 ILE A C 1
ATOM 966 O O . ILE A 1 114 ? 20.045 -8.023 -20.417 1.00 55.09 114 ILE A O 1
ATOM 970 N N . GLY A 1 115 ? 21.444 -6.327 -20.005 1.00 57.91 115 GLY A N 1
ATOM 971 C CA . GLY A 1 115 ? 22.362 -7.027 -19.104 1.00 57.91 115 GLY A CA 1
ATOM 972 C C . GLY A 1 115 ? 21.834 -7.407 -17.716 1.00 57.91 115 GLY A C 1
ATOM 973 O O . GLY A 1 115 ? 22.335 -8.367 -17.134 1.00 57.91 115 GLY A O 1
ATOM 974 N N . SER A 1 116 ? 20.820 -6.735 -17.162 1.00 71.50 116 SER A N 1
ATOM 975 C CA . SER A 1 116 ? 20.384 -6.998 -15.778 1.00 71.50 116 SER A CA 1
ATOM 976 C C . SER A 1 116 ? 18.929 -7.461 -15.694 1.00 71.50 116 SER A C 1
ATOM 978 O O . SER A 1 116 ? 18.013 -6.711 -15.377 1.00 71.50 116 SER A O 1
ATOM 980 N N . PHE A 1 117 ? 18.724 -8.769 -15.897 1.00 82.12 117 PHE A N 1
ATOM 981 C CA . PHE A 1 117 ? 17.457 -9.487 -15.652 1.00 82.12 117 PHE A CA 1
ATOM 982 C C . PHE A 1 117 ? 16.784 -9.119 -14.310 1.00 82.12 117 PHE A C 1
ATOM 984 O O . PHE A 1 117 ? 15.562 -9.167 -14.183 1.00 82.12 117 PHE A O 1
ATOM 991 N N . ILE A 1 118 ? 17.584 -8.697 -13.330 1.00 84.62 118 ILE A N 1
ATOM 992 C CA . ILE A 1 118 ? 17.155 -8.190 -12.026 1.00 84.62 118 ILE A CA 1
ATOM 993 C C . ILE A 1 118 ? 16.243 -6.963 -12.164 1.00 84.62 118 ILE A C 1
ATOM 995 O O . ILE A 1 118 ? 15.182 -6.941 -11.551 1.00 84.62 118 ILE A O 1
ATOM 999 N N . GLN A 1 119 ? 16.593 -5.971 -12.988 1.00 84.12 119 GLN A N 1
ATOM 1000 C CA . GLN A 1 119 ? 15.780 -4.757 -13.132 1.00 84.12 119 GLN A CA 1
ATOM 1001 C C . GLN A 1 119 ? 14.429 -5.054 -13.785 1.00 84.12 119 GLN A C 1
ATOM 1003 O O . GLN A 1 119 ? 13.404 -4.528 -13.357 1.00 84.12 119 GLN A O 1
ATOM 1008 N N . PHE A 1 120 ? 14.403 -5.981 -14.748 1.00 87.38 120 PHE A N 1
ATOM 1009 C CA . PHE A 1 120 ? 13.155 -6.470 -15.331 1.00 87.38 120 PHE A CA 1
ATOM 1010 C C . PHE A 1 120 ? 12.246 -7.114 -14.272 1.00 87.38 120 PHE A C 1
ATOM 1012 O O . PHE A 1 120 ? 11.046 -6.839 -14.224 1.00 87.38 120 PHE A O 1
ATOM 1019 N N . ILE A 1 121 ? 12.812 -7.940 -13.387 1.00 90.56 121 ILE A N 1
ATOM 1020 C CA . ILE A 1 121 ? 12.068 -8.529 -12.269 1.00 90.56 121 ILE A CA 1
ATOM 1021 C C . ILE A 1 121 ? 11.565 -7.439 -11.309 1.00 90.56 121 ILE A C 1
ATOM 1023 O O . ILE A 1 121 ? 10.407 -7.484 -10.897 1.00 90.56 121 ILE A O 1
ATOM 1027 N N . MET A 1 122 ? 12.390 -6.442 -10.984 1.00 90.06 122 MET A N 1
ATOM 1028 C CA . MET A 1 122 ? 12.005 -5.337 -10.097 1.00 90.06 122 MET A CA 1
ATOM 1029 C C . MET A 1 122 ? 10.862 -4.501 -10.687 1.00 90.06 122 MET A C 1
ATOM 1031 O O . MET A 1 122 ? 9.885 -4.226 -9.992 1.00 90.06 122 MET A O 1
ATOM 1035 N N . ALA A 1 123 ? 10.911 -4.186 -11.985 1.00 91.75 123 ALA A N 1
ATOM 1036 C CA . ALA A 1 123 ? 9.823 -3.513 -12.692 1.00 91.75 123 ALA A CA 1
ATOM 1037 C C . ALA A 1 123 ? 8.504 -4.299 -12.592 1.00 91.75 123 ALA A C 1
ATOM 1039 O O . ALA A 1 123 ? 7.451 -3.733 -12.281 1.00 91.75 123 ALA A O 1
ATOM 1040 N N . LEU A 1 124 ? 8.562 -5.623 -12.784 1.00 93.25 124 LEU A N 1
ATOM 1041 C CA . LEU A 1 124 ? 7.398 -6.495 -12.621 1.00 93.25 124 LEU A CA 1
ATOM 1042 C C . LEU A 1 124 ? 6.862 -6.494 -11.186 1.00 93.25 124 LEU A C 1
ATOM 1044 O O . LEU A 1 124 ? 5.643 -6.460 -11.001 1.00 93.25 124 LEU A O 1
ATOM 1048 N N . TYR A 1 125 ? 7.740 -6.498 -10.180 1.00 94.12 125 TYR A N 1
ATOM 1049 C CA . TYR A 1 125 ? 7.336 -6.395 -8.778 1.00 94.12 125 TYR A CA 1
ATOM 1050 C C . TYR A 1 125 ? 6.609 -5.082 -8.494 1.00 94.12 125 TYR A C 1
ATOM 1052 O O . TYR A 1 125 ? 5.531 -5.112 -7.901 1.00 94.12 125 TYR A O 1
ATOM 1060 N N . TYR A 1 126 ? 7.128 -3.944 -8.960 1.00 94.69 126 TYR A N 1
ATOM 1061 C CA . TYR A 1 126 ? 6.480 -2.646 -8.757 1.00 94.69 126 TYR A CA 1
ATOM 1062 C C . TYR A 1 126 ? 5.084 -2.580 -9.380 1.00 94.69 126 TYR A C 1
ATOM 1064 O O . TYR A 1 126 ? 4.147 -2.112 -8.732 1.00 94.69 126 TYR A O 1
ATOM 1072 N N . ILE A 1 127 ? 4.905 -3.124 -10.588 1.00 95.06 127 ILE A N 1
ATOM 1073 C CA . ILE A 1 127 ? 3.590 -3.184 -11.241 1.00 95.06 127 ILE A CA 1
ATOM 1074 C C . ILE A 1 127 ? 2.643 -4.112 -10.471 1.00 95.06 127 ILE A C 1
ATOM 1076 O O . ILE A 1 127 ? 1.505 -3.735 -10.184 1.00 95.06 127 ILE A O 1
ATOM 1080 N N . LEU A 1 128 ? 3.095 -5.319 -10.112 1.00 95.12 128 LEU A N 1
ATOM 1081 C CA . LEU A 1 128 ? 2.262 -6.314 -9.435 1.00 95.12 128 LEU A CA 1
ATOM 1082 C C . LEU A 1 128 ? 1.806 -5.822 -8.056 1.00 95.12 128 LEU A C 1
ATOM 1084 O O . LEU A 1 128 ? 0.623 -5.908 -7.723 1.00 95.12 128 LEU A O 1
ATOM 1088 N N . PHE A 1 129 ? 2.727 -5.264 -7.273 1.00 95.06 129 PHE A N 1
ATOM 1089 C CA . PHE A 1 129 ? 2.415 -4.693 -5.971 1.00 95.06 129 PHE A CA 1
ATOM 1090 C C . PHE A 1 129 ? 1.625 -3.382 -6.087 1.00 95.06 129 PHE A C 1
ATOM 1092 O O . PHE A 1 129 ? 0.709 -3.147 -5.303 1.00 95.06 129 PHE A O 1
ATOM 1099 N N . GLY A 1 130 ? 1.868 -2.548 -7.097 1.00 95.19 130 GLY A N 1
ATOM 1100 C CA . GLY A 1 130 ? 1.032 -1.371 -7.352 1.00 95.19 130 GLY A CA 1
ATOM 1101 C C . GLY A 1 130 ? -0.435 -1.747 -7.599 1.00 95.19 130 GLY A C 1
ATOM 1102 O O . GLY A 1 130 ? -1.345 -1.183 -6.988 1.00 95.19 130 GLY A O 1
ATOM 1103 N N . ILE A 1 131 ? -0.674 -2.788 -8.404 1.00 94.31 131 ILE A N 1
ATOM 1104 C CA . ILE A 1 131 ? -2.015 -3.352 -8.615 1.00 94.31 131 ILE A CA 1
ATOM 1105 C C . ILE A 1 131 ? -2.575 -3.918 -7.304 1.00 94.31 131 ILE A C 1
ATOM 1107 O O . ILE A 1 131 ? -3.733 -3.659 -6.975 1.00 94.31 131 ILE A O 1
ATOM 1111 N N . LEU A 1 132 ? -1.771 -4.658 -6.532 1.00 92.56 132 LEU A N 1
ATOM 1112 C CA . LEU A 1 132 ? -2.198 -5.231 -5.254 1.00 92.56 132 LEU A CA 1
ATOM 1113 C C . LEU A 1 132 ? -2.590 -4.152 -4.231 1.00 92.56 132 LEU A C 1
ATOM 1115 O O . LEU A 1 132 ? -3.570 -4.336 -3.514 1.00 92.56 132 LEU A O 1
ATOM 1119 N N . ALA A 1 133 ? -1.885 -3.017 -4.204 1.00 92.81 133 ALA A N 1
ATOM 1120 C CA . ALA A 1 133 ? -2.204 -1.871 -3.354 1.00 92.81 133 ALA A CA 1
ATOM 1121 C C . ALA A 1 133 ? -3.598 -1.313 -3.681 1.00 92.81 133 ALA A C 1
ATOM 1123 O O . ALA A 1 133 ? -4.438 -1.157 -2.795 1.00 92.81 133 ALA A O 1
ATOM 1124 N N . ILE A 1 134 ? -3.880 -1.109 -4.973 1.00 92.62 134 ILE A N 1
ATOM 1125 C CA . ILE A 1 134 ? -5.184 -0.633 -5.452 1.00 92.62 134 ILE A CA 1
ATOM 1126 C C . ILE A 1 134 ? -6.281 -1.659 -5.134 1.00 92.62 134 ILE A C 1
ATOM 1128 O O . ILE A 1 134 ? -7.346 -1.297 -4.635 1.00 92.62 134 ILE A O 1
ATOM 1132 N N . LEU A 1 135 ? -6.029 -2.949 -5.376 1.00 89.94 135 LEU A N 1
ATOM 1133 C CA . LEU A 1 135 ? -6.970 -4.026 -5.048 1.00 89.94 135 LEU A CA 1
ATOM 1134 C C . LEU A 1 135 ? -7.231 -4.129 -3.540 1.00 89.94 135 LEU A C 1
ATOM 1136 O O . LEU A 1 135 ? -8.358 -4.421 -3.147 1.00 89.94 135 LEU A O 1
ATOM 1140 N N . GLY A 1 136 ? -6.229 -3.853 -2.705 1.00 88.31 136 GLY A N 1
ATOM 1141 C CA . GLY A 1 136 ? -6.349 -3.814 -1.248 1.00 88.31 136 GLY A CA 1
ATOM 1142 C C . GLY A 1 136 ? -7.320 -2.746 -0.734 1.00 88.31 136 GLY A C 1
ATOM 1143 O O . GLY A 1 136 ? -7.839 -2.865 0.380 1.00 88.31 136 GLY A O 1
ATOM 1144 N N . GLU A 1 137 ? -7.624 -1.723 -1.538 1.00 88.56 137 GLU A N 1
ATOM 1145 C CA . GLU A 1 137 ? -8.639 -0.718 -1.207 1.00 88.56 137 GLU A CA 1
ATOM 1146 C C . GLU A 1 137 ? -10.065 -1.118 -1.578 1.00 88.56 137 GLU A C 1
ATOM 1148 O O . GLU A 1 137 ? -11.026 -0.595 -1.003 1.00 88.56 137 GLU A O 1
ATOM 1153 N N . PHE A 1 138 ? -10.227 -2.082 -2.482 1.00 84.88 138 PHE A N 1
ATOM 1154 C CA . PHE A 1 138 ? -11.535 -2.590 -2.866 1.00 84.88 138 PHE A CA 1
ATOM 1155 C C . P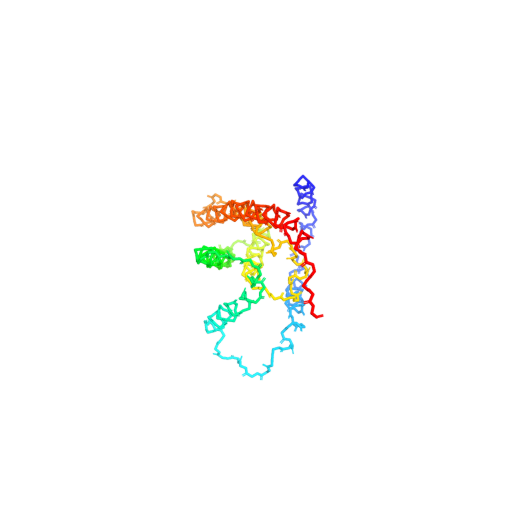HE A 1 138 ? -11.860 -3.860 -2.068 1.00 84.88 138 PHE A C 1
ATOM 1157 O O . PHE A 1 138 ? -11.267 -4.912 -2.311 1.00 84.88 138 PHE A O 1
ATOM 1164 N N . PRO A 1 139 ? -12.839 -3.829 -1.140 1.00 76.06 139 PRO A N 1
ATOM 1165 C CA . PRO A 1 139 ? -13.229 -4.995 -0.353 1.00 76.06 139 PRO A CA 1
ATOM 1166 C C . PRO A 1 139 ? -14.054 -5.969 -1.210 1.00 76.06 139 PRO A C 1
ATOM 1168 O O . PRO A 1 139 ? -15.269 -6.113 -1.060 1.00 76.06 139 PRO A O 1
ATOM 1171 N N . ILE A 1 140 ? -13.393 -6.634 -2.157 1.00 80.06 140 ILE A N 1
ATOM 1172 C CA . ILE A 1 140 ? -13.985 -7.685 -2.977 1.00 80.06 140 ILE A CA 1
ATOM 1173 C C . ILE A 1 140 ? -13.891 -8.986 -2.166 1.00 80.06 140 ILE A C 1
ATOM 1175 O O . ILE A 1 140 ? -12.782 -9.451 -1.883 1.00 80.06 140 ILE A O 1
ATOM 1179 N N . PRO A 1 141 ? -15.021 -9.605 -1.773 1.00 74.12 141 PRO A N 1
ATOM 1180 C CA . PRO A 1 141 ? -15.029 -10.723 -0.825 1.00 74.12 141 PRO A CA 1
ATOM 1181 C C . PRO A 1 141 ? -14.273 -11.965 -1.322 1.00 74.12 141 PRO A C 1
ATOM 1183 O O . PRO A 1 141 ? -13.793 -12.744 -0.508 1.00 74.12 141 PRO A O 1
ATOM 1186 N N . HIS A 1 142 ? -14.130 -12.139 -2.640 1.00 77.12 142 HIS A N 1
ATOM 1187 C CA . HIS A 1 142 ? -13.410 -13.273 -3.230 1.00 77.12 142 HIS A CA 1
ATOM 1188 C C . HIS A 1 142 ? -11.886 -13.121 -3.129 1.00 77.12 142 HIS A C 1
ATOM 1190 O O . HIS A 1 142 ? -11.199 -14.044 -2.705 1.00 77.12 142 HIS A O 1
ATOM 1196 N N . ILE A 1 143 ? -11.353 -11.941 -3.458 1.00 72.50 143 ILE A N 1
ATOM 1197 C CA . ILE A 1 143 ? -9.902 -11.680 -3.467 1.00 72.50 143 ILE A CA 1
ATOM 1198 C C . ILE A 1 143 ? -9.378 -11.547 -2.038 1.00 72.50 143 ILE A C 1
ATOM 1200 O O . ILE A 1 143 ? -8.311 -12.044 -1.683 1.00 72.50 143 ILE A O 1
ATOM 1204 N N . THR A 1 144 ? -10.169 -10.917 -1.176 1.00 67.12 144 THR A N 1
ATOM 1205 C CA . THR A 1 144 ? -9.747 -10.621 0.190 1.00 67.12 144 THR A CA 1
ATOM 1206 C C . THR A 1 144 ? -9.734 -11.841 1.124 1.00 67.12 144 THR A C 1
ATOM 1208 O O . THR A 1 144 ? -9.263 -11.721 2.253 1.00 67.12 144 THR A O 1
ATOM 1211 N N . LYS A 1 145 ? -10.198 -13.023 0.683 1.00 77.44 145 LYS A N 1
ATOM 1212 C CA . LYS A 1 145 ? -9.962 -14.292 1.402 1.00 77.44 145 LYS A CA 1
ATOM 1213 C C . LYS A 1 145 ? -8.485 -14.692 1.382 1.00 77.44 145 LYS A C 1
ATOM 1215 O O . LYS A 1 145 ? -7.971 -15.121 2.406 1.00 77.44 145 LYS A O 1
ATOM 1220 N N . TYR A 1 146 ? -7.810 -14.501 0.249 1.00 82.56 146 TYR A N 1
ATOM 1221 C CA . TYR A 1 146 ? -6.386 -14.819 0.099 1.00 82.56 146 TYR A CA 1
ATOM 1222 C C . TYR A 1 146 ? -5.491 -13.783 0.784 1.00 82.56 146 TYR A C 1
ATOM 1224 O O . TYR A 1 146 ? -4.449 -14.118 1.334 1.00 82.56 146 TYR A O 1
ATOM 1232 N N . PHE A 1 147 ? -5.935 -12.526 0.809 1.00 82.50 147 PHE A N 1
ATOM 1233 C CA . PHE A 1 147 ? -5.198 -11.403 1.385 1.00 82.50 147 PHE A CA 1
ATOM 1234 C C . PHE A 1 147 ? -5.868 -10.879 2.656 1.00 82.50 147 PHE A C 1
ATOM 1236 O O . PHE A 1 147 ? -6.187 -9.694 2.777 1.00 82.50 147 PHE A O 1
ATOM 1243 N N . SER A 1 148 ? -6.091 -11.769 3.623 1.00 81.62 148 SER A N 1
ATOM 1244 C CA . SER A 1 148 ? -6.679 -11.405 4.918 1.00 81.62 148 SER A CA 1
ATOM 1245 C C . SER A 1 148 ? -5.845 -10.357 5.669 1.00 81.62 148 SER A C 1
ATOM 1247 O O . SER A 1 148 ? -6.404 -9.562 6.425 1.00 81.62 148 SER A O 1
ATOM 1249 N N . PHE A 1 149 ? -4.534 -10.288 5.407 1.00 83.81 149 PHE A N 1
ATOM 1250 C CA . PHE A 1 149 ? -3.653 -9.281 5.996 1.00 83.81 149 PHE A CA 1
ATOM 1251 C C . PHE A 1 149 ? -3.921 -7.860 5.468 1.00 83.81 149 PHE A C 1
ATOM 1253 O O . PHE A 1 149 ? -3.936 -6.929 6.269 1.00 83.81 149 PHE A O 1
ATOM 1260 N N . LEU A 1 150 ? -4.230 -7.684 4.172 1.00 86.69 150 LEU A N 1
ATOM 1261 C CA . LEU A 1 150 ? -4.551 -6.365 3.596 1.00 86.69 150 LEU A CA 1
ATOM 1262 C C . LEU A 1 150 ? -5.906 -5.825 4.074 1.00 86.69 150 LEU A C 1
ATOM 1264 O O . LEU A 1 150 ? -6.182 -4.641 3.908 1.00 86.69 150 LEU A O 1
ATOM 1268 N N . LYS A 1 151 ? -6.770 -6.655 4.675 1.00 84.12 151 LYS A N 1
ATOM 1269 C CA . LYS A 1 151 ? -8.029 -6.169 5.263 1.00 84.12 151 LYS A CA 1
ATOM 1270 C C . LYS A 1 151 ? -7.805 -5.345 6.531 1.00 84.12 151 LYS A C 1
ATOM 1272 O O . LYS A 1 151 ? -8.614 -4.473 6.831 1.00 84.12 151 LYS A O 1
ATOM 1277 N N . LYS A 1 152 ? -6.755 -5.646 7.299 1.00 87.62 152 LYS A N 1
ATOM 1278 C CA . LYS A 1 152 ? -6.474 -4.987 8.580 1.00 87.62 152 LYS A CA 1
ATOM 1279 C C . LYS A 1 152 ? -5.669 -3.707 8.336 1.00 87.62 152 LYS A C 1
ATOM 1281 O O . LYS A 1 152 ? -4.704 -3.743 7.576 1.00 87.62 152 LYS A O 1
ATOM 1286 N N . TYR A 1 153 ? -6.003 -2.610 9.025 1.00 89.75 153 TYR A N 1
ATOM 1287 C CA . TYR A 1 153 ? -5.256 -1.341 8.931 1.00 89.75 153 TYR A CA 1
ATOM 1288 C C . TYR A 1 153 ? -3.766 -1.525 9.238 1.00 89.75 153 TYR A C 1
ATOM 1290 O O . TYR A 1 153 ? -2.920 -1.058 8.481 1.00 89.75 153 TYR A O 1
ATOM 1298 N N . PHE A 1 154 ? -3.450 -2.307 10.272 1.00 91.25 154 PHE A N 1
ATOM 1299 C CA . PHE A 1 154 ? -2.077 -2.679 10.603 1.00 91.25 154 PHE A CA 1
ATOM 1300 C C . PHE A 1 154 ? -1.341 -3.377 9.445 1.00 91.25 154 PHE A C 1
ATOM 1302 O O . PHE A 1 154 ? -0.213 -3.020 9.114 1.00 91.25 154 PHE A O 1
ATOM 1309 N N . GLY A 1 155 ? -1.990 -4.344 8.787 1.00 91.38 155 GLY A N 1
ATOM 1310 C CA . GLY A 1 155 ? -1.390 -5.073 7.667 1.00 91.38 155 GLY A CA 1
ATOM 1311 C C . GLY A 1 155 ? -1.172 -4.193 6.437 1.00 91.38 155 GLY A C 1
ATOM 1312 O O . GLY A 1 155 ? -0.155 -4.341 5.763 1.00 91.38 155 GLY A O 1
ATOM 1313 N N . LYS A 1 156 ? -2.070 -3.230 6.183 1.00 92.94 156 LYS A N 1
ATOM 1314 C CA . LYS A 1 156 ? -1.872 -2.202 5.149 1.00 92.94 156 LYS A CA 1
ATOM 1315 C C . LYS A 1 156 ? -0.680 -1.301 5.455 1.00 92.94 156 LYS A C 1
ATOM 1317 O O . LYS A 1 156 ? 0.119 -1.042 4.564 1.00 92.94 156 LYS A O 1
ATOM 1322 N N . GLY A 1 157 ? -0.532 -0.855 6.702 1.00 94.50 157 GLY A N 1
ATOM 1323 C CA . GLY A 1 157 ? 0.609 -0.029 7.097 1.00 94.50 157 GLY A CA 1
ATOM 1324 C C . GLY A 1 157 ? 1.941 -0.743 6.877 1.00 94.50 157 GLY A C 1
ATOM 1325 O O . GLY A 1 157 ? 2.838 -0.209 6.230 1.00 94.50 157 GLY A O 1
ATOM 1326 N N . LEU A 1 158 ? 2.027 -2.001 7.315 1.00 95.75 158 LEU A N 1
ATOM 1327 C CA . LEU A 1 158 ? 3.226 -2.827 7.157 1.00 95.75 158 LEU A CA 1
ATOM 1328 C C . LEU A 1 158 ? 3.546 -3.111 5.679 1.00 95.75 158 LEU A C 1
ATOM 1330 O O . LEU A 1 158 ? 4.707 -3.088 5.279 1.00 95.75 158 LEU A O 1
ATOM 1334 N N . TYR A 1 159 ? 2.512 -3.298 4.855 1.00 95.38 159 TYR A N 1
ATOM 1335 C CA . TYR A 1 159 ? 2.637 -3.413 3.405 1.00 95.38 159 TYR A CA 1
ATOM 1336 C C . TYR A 1 159 ? 3.256 -2.164 2.764 1.00 95.38 159 TYR A C 1
ATOM 1338 O O . TYR A 1 159 ? 4.205 -2.283 1.994 1.00 95.38 159 TYR A O 1
ATOM 1346 N N . PHE A 1 160 ? 2.765 -0.968 3.095 1.00 95.81 160 PHE A N 1
ATOM 1347 C CA . PHE A 1 160 ? 3.292 0.277 2.530 1.00 95.81 160 PHE A CA 1
ATOM 1348 C C . PHE A 1 160 ? 4.736 0.564 2.964 1.00 95.81 160 PHE A C 1
ATOM 1350 O O . PHE A 1 160 ? 5.540 0.977 2.129 1.00 95.81 160 PHE A O 1
ATOM 1357 N N . ILE A 1 161 ? 5.101 0.262 4.216 1.00 96.50 161 ILE A N 1
ATOM 1358 C CA . ILE A 1 161 ? 6.498 0.357 4.679 1.00 96.50 161 ILE A CA 1
ATOM 1359 C C . ILE A 1 161 ? 7.395 -0.589 3.874 1.00 96.50 161 ILE A C 1
ATOM 1361 O O . ILE A 1 161 ? 8.438 -0.176 3.364 1.00 96.50 161 ILE A O 1
ATOM 1365 N N . PHE A 1 162 ? 6.977 -1.845 3.714 1.00 95.81 162 PHE A N 1
ATOM 1366 C CA . PHE A 1 162 ? 7.707 -2.837 2.926 1.00 95.81 162 PHE A CA 1
ATOM 1367 C C . PHE A 1 162 ? 7.891 -2.388 1.470 1.00 95.81 162 PHE A C 1
ATOM 1369 O O . PHE A 1 162 ? 9.007 -2.413 0.953 1.00 95.81 162 PHE A O 1
ATOM 1376 N N . MET A 1 163 ? 6.826 -1.890 0.837 1.00 95.00 163 MET A N 1
ATOM 1377 C CA . MET A 1 163 ? 6.888 -1.370 -0.530 1.00 95.00 163 MET A CA 1
ATOM 1378 C C . MET A 1 163 ? 7.801 -0.153 -0.660 1.00 95.00 163 MET A C 1
ATOM 1380 O O . MET A 1 163 ? 8.547 -0.053 -1.634 1.00 95.00 163 MET A O 1
ATOM 1384 N N . GLY A 1 164 ? 7.779 0.748 0.322 1.00 94.88 164 GLY A N 1
ATOM 1385 C CA . GLY A 1 164 ? 8.699 1.877 0.381 1.00 94.88 164 GLY A CA 1
ATOM 1386 C C . GLY A 1 164 ? 10.155 1.439 0.530 1.00 94.88 164 GLY A C 1
ATOM 1387 O O . GLY A 1 164 ? 11.026 2.023 -0.098 1.00 94.88 164 GLY A O 1
ATOM 1388 N N . THR A 1 165 ? 10.416 0.358 1.269 1.00 94.38 165 THR A N 1
ATOM 1389 C CA . THR A 1 165 ? 11.777 -0.170 1.459 1.00 94.38 165 THR A CA 1
ATOM 1390 C C . THR A 1 165 ? 12.305 -0.851 0.191 1.00 94.38 165 THR A C 1
ATOM 1392 O O . THR A 1 165 ? 13.458 -0.652 -0.166 1.00 94.38 165 THR A O 1
ATOM 1395 N N . ILE A 1 166 ? 11.467 -1.601 -0.538 1.00 92.69 166 ILE A N 1
ATOM 1396 C CA . ILE A 1 166 ? 11.853 -2.218 -1.828 1.00 92.69 166 ILE A CA 1
ATOM 1397 C C . ILE A 1 166 ? 12.048 -1.174 -2.933 1.00 92.69 166 ILE A C 1
ATOM 1399 O O . ILE A 1 166 ? 12.838 -1.369 -3.856 1.00 92.69 166 ILE A O 1
ATOM 1403 N N . SER A 1 167 ? 11.305 -0.072 -2.873 1.00 91.56 167 SER A N 1
ATOM 1404 C CA . SER A 1 167 ? 11.422 1.013 -3.856 1.00 91.56 167 SER A CA 1
ATOM 1405 C C . SER A 1 167 ? 12.608 1.935 -3.574 1.00 91.56 167 SER A C 1
ATOM 1407 O O . SER A 1 167 ? 12.948 2.769 -4.413 1.00 91.56 167 SER A O 1
ATOM 1409 N N . PHE A 1 168 ? 13.240 1.784 -2.407 1.00 91.81 168 PHE A N 1
ATOM 1410 C CA . PHE A 1 168 ? 14.311 2.647 -1.956 1.00 91.81 168 PHE A CA 1
ATOM 1411 C C . PHE A 1 168 ? 15.577 2.400 -2.780 1.00 91.81 168 PHE A C 1
ATOM 1413 O O . PHE A 1 168 ? 16.318 1.441 -2.573 1.00 91.81 168 PHE A O 1
ATOM 1420 N N . SER A 1 169 ? 15.801 3.285 -3.742 1.00 85.38 169 SER A N 1
ATOM 1421 C CA . SER A 1 169 ? 16.935 3.266 -4.653 1.00 85.38 169 SER A CA 1
ATOM 1422 C C . SER A 1 169 ? 17.508 4.676 -4.737 1.00 85.38 169 SER A C 1
ATOM 1424 O O . SER A 1 169 ? 16.773 5.652 -4.884 1.00 85.38 169 SER A O 1
ATOM 1426 N N . TYR A 1 170 ? 18.831 4.778 -4.612 1.00 76.75 170 TYR A N 1
ATOM 1427 C CA . TYR A 1 170 ? 19.554 6.052 -4.576 1.00 76.75 170 TYR A CA 1
ATOM 1428 C C . TYR A 1 170 ? 19.805 6.655 -5.960 1.00 76.75 170 TYR A C 1
ATOM 1430 O O . TYR A 1 170 ? 20.231 7.802 -6.046 1.00 76.75 170 TYR A O 1
ATOM 1438 N N . SER A 1 171 ? 19.568 5.892 -7.030 1.00 80.00 171 SER A N 1
ATOM 1439 C CA . SER A 1 171 ? 19.916 6.321 -8.387 1.00 80.00 171 SER A CA 1
ATOM 1440 C C . SER A 1 171 ? 19.073 7.503 -8.856 1.00 80.00 171 SER A C 1
ATOM 1442 O O . SER A 1 171 ? 19.557 8.349 -9.595 1.00 80.00 171 SER A O 1
ATOM 1444 N N . GLU A 1 172 ? 17.809 7.561 -8.433 1.00 87.25 172 GLU A N 1
ATOM 1445 C CA . GLU A 1 172 ? 16.823 8.461 -9.016 1.00 87.25 172 GLU A CA 1
ATOM 1446 C C . GLU A 1 172 ? 16.002 9.168 -7.938 1.00 87.25 172 GLU A C 1
ATOM 1448 O O . GLU A 1 172 ? 15.359 8.542 -7.090 1.00 87.25 172 GLU A O 1
ATOM 1453 N N . TRP A 1 173 ? 15.963 10.499 -7.998 1.00 90.06 173 TRP A N 1
ATOM 1454 C CA . TRP A 1 173 ? 15.280 11.328 -7.000 1.00 90.06 173 TRP A CA 1
ATOM 1455 C C . TRP A 1 173 ? 13.769 11.047 -6.925 1.00 90.06 173 TRP A C 1
ATOM 1457 O O . TRP A 1 173 ? 13.177 11.093 -5.845 1.00 90.06 173 TRP A O 1
ATOM 1467 N N . TYR A 1 174 ? 13.134 10.700 -8.049 1.00 88.69 174 TYR A N 1
ATOM 1468 C CA . TYR A 1 174 ? 11.704 10.384 -8.089 1.00 88.69 174 TYR A CA 1
ATOM 1469 C C . TYR A 1 174 ? 11.380 9.040 -7.411 1.00 88.69 174 TYR A C 1
ATOM 1471 O O . TYR A 1 174 ? 10.329 8.914 -6.777 1.00 88.69 174 TYR A O 1
ATOM 1479 N N . GLN A 1 175 ? 12.286 8.052 -7.482 1.00 90.88 175 GLN A N 1
ATOM 1480 C CA . GLN A 1 175 ? 12.156 6.777 -6.759 1.00 90.88 175 GLN A CA 1
ATOM 1481 C C . GLN A 1 175 ? 12.218 7.018 -5.253 1.00 90.88 175 GLN A C 1
ATOM 1483 O O . GLN A 1 175 ? 11.391 6.493 -4.504 1.00 90.88 175 GLN A O 1
ATOM 1488 N N . LEU A 1 176 ? 13.140 7.878 -4.816 1.00 93.25 176 LEU A N 1
ATOM 1489 C CA . LEU A 1 176 ? 13.278 8.263 -3.416 1.00 93.25 176 LEU A CA 1
ATOM 1490 C C . LEU A 1 176 ? 12.014 8.958 -2.891 1.00 93.25 176 LEU A C 1
ATOM 1492 O O . LEU A 1 176 ? 11.522 8.598 -1.821 1.00 93.25 176 LEU A O 1
ATOM 1496 N N . LEU A 1 177 ? 11.435 9.886 -3.661 1.00 94.19 177 LEU A N 1
ATOM 1497 C CA . LEU A 1 177 ? 10.217 10.602 -3.268 1.00 94.19 177 LEU A CA 1
ATOM 1498 C C . LEU A 1 177 ? 9.019 9.653 -3.083 1.00 94.19 177 LEU A C 1
ATOM 1500 O O . LEU A 1 177 ? 8.324 9.720 -2.068 1.00 94.19 177 LEU A O 1
ATOM 1504 N N . ILE A 1 178 ? 8.795 8.741 -4.036 1.00 93.88 178 ILE A N 1
ATOM 1505 C CA . ILE A 1 178 ? 7.698 7.758 -3.973 1.00 93.88 178 ILE A CA 1
ATOM 1506 C C . ILE A 1 178 ? 7.912 6.776 -2.814 1.00 93.88 178 ILE A C 1
ATOM 1508 O O . ILE A 1 178 ? 6.968 6.440 -2.095 1.00 93.88 178 ILE A O 1
ATOM 1512 N N . SER A 1 179 ? 9.155 6.348 -2.590 1.00 95.06 179 SER A N 1
ATOM 1513 C CA . SER A 1 179 ? 9.518 5.457 -1.484 1.00 95.06 179 SER A CA 1
ATOM 1514 C C . SER A 1 179 ? 9.240 6.095 -0.130 1.00 95.06 179 SER A C 1
ATOM 1516 O O . SER A 1 179 ? 8.600 5.481 0.724 1.00 95.06 179 SER A O 1
ATOM 1518 N N . LEU A 1 180 ? 9.654 7.351 0.047 1.00 95.94 180 LEU A N 1
ATOM 1519 C CA . LEU A 1 180 ? 9.432 8.092 1.280 1.00 95.94 180 LEU A CA 1
ATOM 1520 C C . LEU A 1 180 ? 7.937 8.329 1.527 1.00 95.94 180 LEU A C 1
ATOM 1522 O O . LEU A 1 180 ? 7.460 8.114 2.640 1.00 95.94 180 LEU A O 1
ATOM 1526 N N . ALA A 1 181 ? 7.177 8.679 0.483 1.00 95.81 181 ALA A N 1
ATOM 1527 C CA . ALA A 1 181 ? 5.726 8.822 0.569 1.00 95.81 181 ALA A CA 1
ATOM 1528 C C . ALA A 1 181 ? 5.042 7.518 1.020 1.00 95.81 181 ALA A C 1
ATOM 1530 O O . ALA A 1 181 ? 4.171 7.550 1.890 1.00 95.81 181 ALA A O 1
ATOM 1531 N N . ASN A 1 182 ? 5.471 6.365 0.494 1.00 96.50 182 ASN A N 1
ATOM 1532 C CA . ASN A 1 182 ? 4.962 5.057 0.914 1.00 96.50 182 ASN A CA 1
ATOM 1533 C C . ASN A 1 182 ? 5.298 4.740 2.379 1.00 96.50 182 ASN A C 1
ATOM 1535 O O . ASN A 1 182 ? 4.435 4.250 3.106 1.00 96.50 182 ASN A O 1
ATOM 1539 N N . ILE A 1 183 ? 6.513 5.050 2.841 1.00 97.19 183 ILE A N 1
ATOM 1540 C CA . ILE A 1 183 ? 6.907 4.839 4.244 1.00 97.19 183 ILE A CA 1
ATOM 1541 C C . ILE A 1 183 ? 6.058 5.708 5.177 1.00 97.19 183 ILE A C 1
ATOM 1543 O O . ILE A 1 183 ? 5.498 5.193 6.146 1.00 97.19 183 ILE A O 1
ATOM 1547 N N . ILE A 1 184 ? 5.907 6.999 4.865 1.00 96.94 184 ILE A N 1
ATOM 1548 C CA . ILE A 1 184 ? 5.090 7.934 5.655 1.00 96.94 184 ILE A CA 1
ATOM 1549 C C . ILE A 1 184 ? 3.640 7.448 5.715 1.00 96.94 184 ILE A C 1
ATOM 1551 O O . ILE A 1 184 ? 3.064 7.353 6.800 1.00 96.94 184 ILE A O 1
ATOM 1555 N N . LEU A 1 185 ? 3.063 7.068 4.570 1.00 95.94 185 LEU A N 1
ATOM 1556 C CA . LEU A 1 185 ? 1.707 6.532 4.510 1.00 95.94 185 LEU A CA 1
ATOM 1557 C C . LEU A 1 185 ? 1.568 5.255 5.354 1.00 95.94 185 LEU A C 1
ATOM 1559 O O . LEU A 1 185 ? 0.581 5.081 6.069 1.00 95.94 185 LEU A O 1
ATOM 1563 N N . GLY A 1 186 ? 2.573 4.380 5.315 1.00 96.25 186 GLY A N 1
ATOM 1564 C CA . GLY A 1 186 ? 2.622 3.170 6.125 1.00 96.25 186 GLY A CA 1
ATOM 1565 C C . GLY A 1 186 ? 2.617 3.452 7.629 1.00 96.25 186 GLY A C 1
ATOM 1566 O O . GLY A 1 186 ? 1.836 2.843 8.363 1.00 96.25 186 GLY A O 1
ATOM 1567 N N . ILE A 1 187 ? 3.407 4.430 8.082 1.00 96.62 187 ILE A N 1
ATOM 1568 C CA . ILE A 1 187 ? 3.417 4.886 9.481 1.00 96.62 187 ILE A CA 1
ATOM 1569 C C . ILE A 1 187 ? 2.049 5.456 9.869 1.00 96.62 187 ILE A C 1
ATOM 1571 O O . ILE A 1 187 ? 1.501 5.069 10.902 1.00 96.62 187 ILE A O 1
ATOM 1575 N N . MET A 1 188 ? 1.448 6.303 9.025 1.00 95.00 188 MET A N 1
ATOM 1576 C CA . MET A 1 188 ? 0.110 6.852 9.277 1.00 95.00 188 MET A CA 1
ATOM 1577 C C . MET A 1 188 ? -0.944 5.747 9.452 1.00 95.00 188 MET A C 1
ATOM 1579 O O . MET A 1 188 ? -1.787 5.834 10.345 1.00 95.00 188 MET A O 1
ATOM 1583 N N . TYR A 1 189 ? -0.889 4.679 8.649 1.00 94.50 189 TYR A N 1
ATOM 1584 C CA . TYR A 1 189 ? -1.788 3.527 8.788 1.00 94.50 189 TYR A CA 1
ATOM 1585 C C . TYR A 1 189 ? -1.590 2.764 10.103 1.00 94.50 189 TYR A C 1
ATOM 1587 O O . TYR A 1 189 ? -2.570 2.301 10.691 1.00 94.50 189 TYR A O 1
ATOM 1595 N N . ILE A 1 190 ? -0.347 2.627 10.572 1.00 94.56 190 ILE 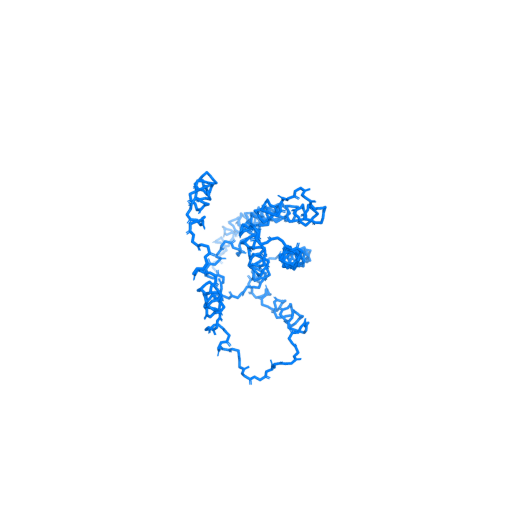A N 1
ATOM 1596 C CA . ILE A 1 190 ? -0.043 1.966 11.848 1.00 94.56 190 ILE A CA 1
ATOM 1597 C C . ILE A 1 190 ? -0.572 2.797 13.016 1.00 94.56 190 ILE A C 1
ATOM 1599 O O . ILE A 1 190 ? -1.277 2.254 13.865 1.00 94.56 190 ILE A O 1
ATOM 1603 N N . VAL A 1 191 ? -0.302 4.106 13.026 1.00 93.50 191 VAL A N 1
ATOM 1604 C CA . VAL A 1 191 ? -0.806 5.028 14.058 1.00 93.50 191 VAL A CA 1
ATOM 1605 C C . VAL A 1 191 ? -2.332 4.968 14.119 1.00 93.50 191 VAL A C 1
ATOM 1607 O O . VAL A 1 191 ? -2.899 4.724 15.182 1.00 93.50 191 VAL A O 1
ATOM 1610 N N . PHE A 1 192 ? -2.999 5.060 12.965 1.00 90.00 192 PHE A N 1
ATOM 1611 C CA . PHE A 1 192 ? -4.455 4.949 12.882 1.00 90.00 192 PHE A CA 1
ATOM 1612 C C . PHE A 1 192 ? -4.977 3.595 13.391 1.00 90.00 192 PHE A C 1
ATOM 1614 O O . PHE A 1 192 ? -6.019 3.524 14.045 1.00 90.00 192 PHE A O 1
ATOM 1621 N N . SER A 1 193 ? -4.244 2.507 13.134 1.00 89.50 193 SER A N 1
ATOM 1622 C CA . SER A 1 193 ? -4.616 1.178 13.620 1.00 89.50 193 SER A CA 1
ATOM 1623 C C . SER A 1 193 ? -4.580 1.070 15.145 1.00 89.50 193 SER A C 1
ATOM 1625 O O . SER A 1 193 ? -5.377 0.311 15.697 1.00 89.50 193 SER A O 1
ATOM 1627 N N . PHE A 1 194 ? -3.675 1.781 15.822 1.00 88.94 194 PHE A N 1
ATOM 1628 C CA . PHE A 1 194 ? -3.616 1.797 17.284 1.00 88.94 194 PHE A CA 1
ATOM 1629 C C . PHE A 1 194 ? -4.717 2.668 17.886 1.00 88.94 194 PHE A C 1
ATOM 1631 O O . PHE A 1 194 ? -5.408 2.216 18.796 1.00 88.94 194 PHE A O 1
ATOM 1638 N N . SER A 1 195 ? -4.964 3.855 17.323 1.00 85.81 195 SER A N 1
ATOM 1639 C CA . SER A 1 195 ? -6.042 4.739 17.785 1.00 85.81 195 SER A CA 1
ATOM 1640 C C . SER A 1 195 ? -7.417 4.065 17.724 1.00 85.81 195 SER A C 1
ATOM 1642 O O . SER A 1 195 ? -8.208 4.181 18.655 1.00 85.81 195 SER A O 1
ATOM 1644 N N . MET A 1 196 ? -7.687 3.297 16.663 1.00 79.62 196 MET A N 1
ATOM 1645 C CA . MET A 1 196 ? -8.953 2.568 16.524 1.00 79.62 196 MET A CA 1
ATOM 1646 C C . MET A 1 196 ? -9.081 1.386 17.487 1.00 79.62 196 MET A C 1
ATOM 1648 O O . MET A 1 196 ? -10.191 1.054 17.891 1.00 79.62 196 MET A O 1
ATOM 1652 N N . LYS A 1 197 ? -7.969 0.735 17.851 1.00 80.56 197 LYS A N 1
ATOM 1653 C CA . LYS A 1 197 ? -7.994 -0.392 18.791 1.00 80.56 197 LYS A CA 1
ATOM 1654 C C . LYS A 1 197 ? -8.392 0.069 20.193 1.00 80.56 197 LYS A C 1
ATOM 1656 O O . LYS A 1 197 ? -9.213 -0.593 20.812 1.00 80.56 197 LYS A O 1
ATOM 1661 N N . ASN A 1 198 ? -7.841 1.191 20.654 1.00 82.81 198 ASN A N 1
ATOM 1662 C CA . ASN A 1 198 ? -8.112 1.711 21.997 1.00 82.81 198 ASN A CA 1
ATOM 1663 C C . ASN A 1 198 ? -9.594 2.063 22.170 1.00 82.81 198 ASN A C 1
ATOM 1665 O O . ASN A 1 198 ? -10.216 1.633 23.129 1.00 82.81 198 ASN A O 1
ATOM 1669 N N . ARG A 1 199 ? -10.202 2.702 21.164 1.00 79.06 199 ARG A N 1
ATOM 1670 C CA . ARG A 1 199 ? -11.619 3.083 21.218 1.00 79.06 199 ARG A CA 1
ATOM 1671 C C . ARG A 1 199 ? -12.583 1.899 21.359 1.00 79.06 199 ARG A C 1
ATOM 1673 O O . ARG A 1 199 ? -13.641 2.047 21.954 1.00 79.06 199 ARG A O 1
ATOM 1680 N N . LEU A 1 200 ? -12.240 0.734 20.805 1.00 78.44 200 LEU A N 1
ATOM 1681 C CA . LEU A 1 200 ? -13.071 -0.469 20.942 1.00 78.44 200 LEU A CA 1
ATOM 1682 C C . LEU A 1 200 ? -13.026 -1.051 22.359 1.00 78.44 200 LEU A C 1
ATOM 1684 O O . LEU A 1 200 ? -13.996 -1.669 22.780 1.00 78.44 200 LEU A O 1
ATOM 1688 N N . ILE A 1 201 ? -11.912 -0.867 23.070 1.00 82.81 201 ILE A N 1
ATOM 1689 C CA . ILE A 1 201 ? -11.761 -1.312 24.459 1.00 82.81 201 ILE A CA 1
ATOM 1690 C C . ILE A 1 201 ? -12.619 -0.417 25.359 1.00 82.81 201 ILE A C 1
ATOM 1692 O O . ILE A 1 201 ? -13.440 -0.930 26.109 1.00 82.81 201 ILE A O 1
ATOM 1696 N N . ASP A 1 202 ? -12.542 0.903 25.163 1.00 83.00 202 ASP A N 1
ATOM 1697 C CA . ASP A 1 202 ? -13.322 1.879 25.935 1.00 83.00 202 ASP A CA 1
ATOM 1698 C C . ASP A 1 202 ? -14.846 1.687 25.788 1.00 83.00 202 ASP A C 1
ATOM 1700 O O . ASP A 1 202 ? -15.621 2.009 26.689 1.00 83.00 202 ASP A O 1
ATOM 1704 N N . GLU A 1 203 ? -15.310 1.205 24.631 1.00 82.38 203 GLU A N 1
ATOM 1705 C CA . GLU A 1 203 ? -16.730 0.908 24.409 1.00 82.38 203 GLU A CA 1
ATOM 1706 C C . GLU A 1 203 ? -17.157 -0.437 25.006 1.00 82.38 203 GLU A C 1
ATOM 1708 O O . GLU A 1 203 ? -18.286 -0.545 25.485 1.00 82.38 203 GLU A O 1
ATOM 1713 N N . ALA A 1 204 ? -16.275 -1.439 25.016 1.00 82.88 204 ALA A N 1
ATOM 1714 C CA . ALA A 1 204 ? -16.551 -2.722 25.658 1.00 82.88 204 ALA A CA 1
ATOM 1715 C C . ALA A 1 204 ? -16.715 -2.557 27.178 1.00 82.88 204 ALA A C 1
ATOM 1717 O O . ALA A 1 204 ? -17.689 -3.051 27.738 1.00 82.88 204 ALA A O 1
ATOM 1718 N N . GLU A 1 205 ? -15.842 -1.769 27.812 1.00 87.25 205 GLU A N 1
ATOM 1719 C CA . GLU A 1 205 ? -15.907 -1.486 29.254 1.00 87.25 205 GLU A CA 1
ATOM 1720 C C . GLU A 1 205 ? -17.212 -0.769 29.644 1.00 87.25 205 GLU A C 1
ATOM 1722 O O . GLU A 1 205 ? -17.857 -1.123 30.630 1.00 87.25 205 GLU A O 1
ATOM 1727 N N . LYS A 1 206 ? -17.682 0.180 28.823 1.00 84.69 206 LYS A N 1
ATOM 1728 C CA . LYS A 1 206 ? -18.965 0.867 29.061 1.00 84.69 206 LYS A CA 1
ATOM 1729 C C . LYS A 1 206 ? -20.174 -0.050 28.921 1.00 84.69 206 LYS A C 1
ATOM 1731 O O . LYS A 1 206 ? -21.200 0.199 29.550 1.00 84.69 206 LYS A O 1
ATOM 1736 N N . HIS A 1 207 ? -20.112 -1.058 28.055 1.00 82.19 207 HIS A N 1
ATOM 1737 C CA . HIS A 1 207 ? -21.213 -2.006 27.912 1.00 82.19 207 HIS A CA 1
ATOM 1738 C C . HIS A 1 207 ? -21.310 -2.939 29.123 1.00 82.19 207 HIS A C 1
ATOM 1740 O O . HIS A 1 207 ? -22.423 -3.150 29.603 1.00 82.19 207 HIS A O 1
ATOM 1746 N N . GLU A 1 208 ? -20.175 -3.401 29.653 1.00 85.12 208 GLU A N 1
ATOM 1747 C CA . GLU A 1 208 ? -20.131 -4.237 30.860 1.00 85.12 208 GLU A CA 1
ATOM 1748 C C . GLU A 1 208 ? -20.643 -3.491 32.105 1.00 85.12 208 GLU A C 1
ATOM 1750 O O . GLU A 1 208 ? -21.398 -4.059 32.890 1.00 85.12 208 GLU A O 1
ATOM 1755 N N . GLU A 1 209 ? -20.335 -2.198 32.263 1.00 85.50 209 GLU A N 1
ATOM 1756 C CA . GLU A 1 209 ? -20.827 -1.401 33.402 1.00 85.50 209 GLU A CA 1
ATOM 1757 C C . GLU A 1 209 ? -22.359 -1.206 33.391 1.00 85.50 209 GLU A C 1
ATOM 1759 O O . GLU A 1 209 ? -22.995 -1.118 34.442 1.00 85.50 209 GLU A O 1
ATOM 1764 N N . ASN A 1 210 ? -22.983 -1.179 32.209 1.00 81.44 210 ASN A N 1
ATOM 1765 C CA . ASN A 1 210 ? -24.427 -0.952 32.065 1.00 81.44 210 ASN A CA 1
ATOM 1766 C C . ASN A 1 210 ? -25.279 -2.233 32.163 1.00 81.44 210 ASN A C 1
ATOM 1768 O O . ASN A 1 210 ? -26.504 -2.146 32.284 1.00 81.44 210 ASN A O 1
ATOM 1772 N N . GLU A 1 211 ? -24.665 -3.415 32.096 1.00 84.19 211 GLU A N 1
ATOM 1773 C CA . GLU A 1 211 ? -25.353 -4.707 32.183 1.00 84.19 211 GLU A CA 1
ATOM 1774 C C . GLU A 1 211 ? -25.976 -4.998 33.569 1.00 84.19 211 GLU A C 1
ATOM 1776 O O . GLU A 1 211 ? -27.175 -5.299 33.611 1.00 84.19 211 GLU A O 1
ATOM 1781 N N . PRO A 1 212 ? -25.291 -4.797 34.719 1.00 77.69 212 PRO A N 1
ATOM 1782 C CA . PRO A 1 212 ? -25.879 -5.076 36.036 1.00 77.69 212 PRO A CA 1
ATOM 1783 C C . PRO A 1 212 ? -27.065 -4.162 36.392 1.00 77.69 212 PRO A C 1
ATOM 1785 O O . PRO A 1 212 ? -27.953 -4.559 37.146 1.00 77.69 212 PRO A O 1
ATOM 1788 N N . ALA A 1 213 ? -27.142 -2.954 35.820 1.00 75.06 213 ALA A N 1
ATOM 1789 C CA . ALA A 1 213 ? -28.267 -2.041 36.039 1.00 75.06 213 ALA A CA 1
ATOM 1790 C C . ALA A 1 213 ? -29.565 -2.500 35.345 1.00 75.06 213 ALA A C 1
ATOM 1792 O O . ALA A 1 213 ? -30.657 -2.125 35.773 1.00 75.06 213 ALA A O 1
ATOM 1793 N N . ARG A 1 214 ? -29.471 -3.315 34.282 1.00 72.75 214 ARG A N 1
ATOM 1794 C CA . ARG A 1 214 ? -30.645 -3.885 33.599 1.00 72.75 214 ARG A CA 1
ATOM 1795 C C . ARG A 1 214 ? -31.201 -5.110 34.305 1.00 72.75 214 ARG A C 1
ATOM 1797 O O . ARG A 1 214 ? -32.410 -5.314 34.269 1.00 72.75 214 ARG A O 1
ATOM 1804 N N . GLU A 1 215 ? -30.346 -5.894 34.948 1.00 78.38 215 GLU A N 1
ATOM 1805 C CA . GLU A 1 215 ? -30.770 -7.103 35.656 1.00 78.38 215 GLU A CA 1
ATOM 1806 C C . GLU A 1 215 ? -31.463 -6.789 36.995 1.00 78.38 215 GLU A C 1
ATOM 1808 O O . GLU A 1 215 ? -32.275 -7.572 37.476 1.00 78.38 215 GLU A O 1
ATOM 1813 N N . ALA A 1 216 ? -31.246 -5.589 37.546 1.00 80.38 216 ALA A N 1
ATOM 1814 C CA . ALA A 1 216 ? -31.959 -5.095 38.726 1.00 80.38 216 ALA A CA 1
ATOM 1815 C C . ALA A 1 216 ? -33.367 -4.522 38.435 1.00 80.38 216 ALA A C 1
ATOM 1817 O O . ALA A 1 216 ? -34.056 -4.100 39.367 1.00 80.38 216 ALA A O 1
ATOM 1818 N N . ALA A 1 217 ? -33.815 -4.470 37.173 1.00 78.81 217 ALA A N 1
ATOM 1819 C CA . ALA A 1 217 ? -35.142 -3.953 36.847 1.00 78.81 217 ALA A CA 1
ATOM 1820 C C . ALA A 1 217 ? -36.227 -4.971 37.256 1.00 78.81 217 ALA A C 1
ATOM 1822 O O . ALA A 1 217 ? -36.194 -6.113 36.789 1.00 78.81 217 ALA A O 1
ATOM 1823 N N . PRO A 1 218 ? -37.201 -4.594 38.110 1.00 80.88 218 PRO A N 1
ATOM 1824 C CA . PRO A 1 218 ? -38.240 -5.516 38.543 1.00 80.88 218 PRO A CA 1
ATOM 1825 C C . PRO A 1 218 ? -39.043 -6.007 37.328 1.00 80.88 218 PRO A C 1
ATOM 1827 O O . PRO A 1 218 ? -39.353 -5.200 36.444 1.00 80.88 218 PRO A O 1
ATOM 1830 N N . PRO A 1 219 ? -39.389 -7.307 37.263 1.00 77.44 219 PRO A N 1
ATOM 1831 C CA . PRO A 1 219 ? -40.170 -7.849 36.162 1.00 77.44 219 PRO A CA 1
ATOM 1832 C C . PRO A 1 219 ? -41.479 -7.069 36.059 1.00 77.44 219 PRO A C 1
ATOM 1834 O O . PRO A 1 219 ? -42.237 -6.976 37.028 1.00 77.44 219 PRO A O 1
ATOM 1837 N N . SER A 1 220 ? -41.724 -6.482 34.886 1.00 76.06 220 SER A N 1
ATOM 1838 C CA . SER A 1 220 ? -42.971 -5.785 34.598 1.00 76.06 220 SER A CA 1
ATOM 1839 C C . SER A 1 220 ? -44.121 -6.775 34.755 1.00 76.06 220 SER A C 1
ATOM 1841 O O . SER A 1 220 ? -44.241 -7.710 33.963 1.00 76.06 220 SER A O 1
ATOM 1843 N N . GLN A 1 221 ? -44.928 -6.590 35.797 1.00 68.25 221 GLN A N 1
ATOM 1844 C CA . GLN A 1 221 ? -46.171 -7.325 35.999 1.00 68.25 221 GLN A CA 1
ATOM 1845 C C . GLN A 1 221 ? -47.122 -6.897 34.868 1.00 68.25 221 GLN A C 1
ATOM 1847 O O . GLN A 1 221 ? -47.565 -5.747 34.849 1.00 68.25 221 GLN A O 1
ATOM 1852 N N . VAL A 1 222 ? -47.333 -7.782 33.889 1.00 70.56 222 VAL A N 1
ATOM 1853 C CA . VAL A 1 222 ? -48.352 -7.661 32.830 1.00 70.56 222 VAL A CA 1
ATOM 1854 C C . VAL A 1 222 ? -49.554 -8.496 33.228 1.00 70.56 222 VAL A C 1
ATOM 1856 O O . VAL A 1 222 ? -49.324 -9.648 33.663 1.00 70.56 222 VAL A O 1
#

Organism: NCBI:txid1481888

InterPro domains:
  IPR013714 Golgi apparatus membrane protein TVP15 [PF08507] (88-206)
  IPR013714 Golgi apparatus membrane protein TVP15 [PTHR28128] (83-206)

Sequence (222 aa):
MLLNFIIFEIKWYKITSSYSYKIKARLIKLFSYSFFCVKPYLKFYNKKSKKYLNFRFILACLRLCKNRTYNHNKMVGQSLDDKRFTLLMKIFSVLCGLGMIILGVMVYVYFDDIGSFIQFIMALYYILFGILAILGEFPIPHITKYFSFLKKYFGKGLYFIFMGTISFSYSEWYQLLISLANIILGIMYIVFSFSMKNRLIDEAEKHEENEPAREAAPPSQV

Secondary structure (DSSP, 8-state):
-HHHHHHHHHHHHHHHTT-TTHHHHHHHHHHHHHHHHHHHHHTTS-S---S--SSHHHHHHHHHHHHHTTTTSTTS---HHHHHHHHHHHHHHHHHHHHHHHHHHHHHHS---TT-HHHHHHHHHHHHHHHHHHHHHS--TTGGGTTHHHHSHHHHHHHHHHHHHHT--SS-HHHHHHHHHHHHHHHHHHHHHHHHHHHHHHHHHHHHHHHHHHHTSPP---

pLDDT: mean 73.37, std 19.92, range [33.25, 97.19]

Foldseek 3Di:
DVVVVVVVVVVVVVVPPPPPPPVVVVVVVVVVVVVVVCVVVCVPVDDPDDPPCDPVVVVVLVVVLVVVVVPPPVPDPDDPVVVVVVVVLLVLLLVLLVLLLVVLVVLVVPCPDPPDPPSPVLSVVSNVLSVVSNVLSRPDVVVCVVVVLSVALLSNLVSLLVSLVSLDDPPDPSSPVSSVSSNVSSVVSNVVNVVVVVVVVVVVVVVVVCVVVVVPDPPPDD

Radius of gyration: 23.12 Å; Cα contacts (8 Å, |Δi|>4): 127; chains: 1; bounding box: 71×34×64 Å

Nearest PDB structures (foldseek):
  3i9y-assembly1_A  TM=3.914E-01  e=8.046E+00  Vibrio parahaemolyticus

Solvent-accessible surface area (backbone atoms only — not comparable to full-atom values): 12580 Å² total; per-residue (Å²): 110,68,66,61,50,51,55,46,51,60,57,49,61,70,64,63,73,82,56,82,63,79,40,59,66,52,47,56,52,45,51,53,43,56,54,45,69,47,41,72,69,52,71,75,58,73,96,79,80,91,84,69,78,86,51,62,49,59,53,46,49,53,53,53,52,62,60,59,62,59,70,78,55,76,84,58,95,71,58,79,63,61,58,53,52,54,50,50,55,51,51,53,45,40,52,51,14,50,49,30,32,52,48,14,49,48,57,53,69,76,56,83,67,91,82,51,68,63,56,59,52,50,19,51,48,31,34,55,50,12,51,47,44,41,50,53,71,51,90,46,78,76,65,44,66,81,41,55,53,46,73,38,51,49,40,41,9,54,48,28,34,51,52,13,58,75,43,57,43,91,90,40,74,68,41,38,53,54,13,51,52,28,33,52,51,10,51,53,29,38,54,51,39,50,61,57,52,54,56,55,50,61,51,51,55,55,52,61,68,55,48,66,67,60,73,71,54,76,81,80,88,124